Protein AF-0000000084553267 (afdb_homodimer)

Nearest PDB structures (foldseek):
  1xhd-assembly1_A  TM=9.902E-01  e=5.179E-19  Bacillus cereus ATCC 14579
  9jyw-assembly2_F  TM=9.932E-01  e=1.633E-18  Aeribacillus pallidus
  3vnp-assembly1_C  TM=9.915E-01  e=1.389E-17  Geobacillus kaustophilus HTA426
  8gpm-assembly1_A  TM=9.820E-01  e=1.784E-15  Acinetobacter baumannii
  6ive-assembly1_B  TM=9.211E-01  e=3.023E-16  Thermus thermophilus HB8

Foldseek 3Di:
DWEEDPNAGEAEDPLEFEEPQEAAYHQEYADHLEYEEALEYHYCHQHHEYHEALEYAYYNEYEEEHHVQYHAHYYLEYEAAHEYHYREHEYYLEYEAHLEYEYHLEYHEHLEYEHHNEYDDHNHYHYHQFYWYDDPIDTDGGDDPVSSVVSNVVSVVVSVVSVVVVVD/DWEEDPNAGEAEDPLEFEEPQEAAYHQEYADHLEYEEALEYHYQHQHHEYHEALEYAYHNEYEEEHHVQYHAHYYLEYHAAHEYHYREAEYYLEYEAHLEYEYHLEYHEHLEYEHHNEYDDHNHYHYHQFYWYHDPIDTDGGHDPVSSVVSNVVSVVVSVVSNVVVVD

Organism: NCBI:txid1418104

Solvent-accessible surface area (backbone atoms only — not comparable to full-atom values): 14440 Å² total; per-residue (Å²): 72,80,37,57,42,83,82,30,57,55,46,66,38,87,65,35,28,68,33,78,65,15,39,39,32,4,38,30,38,37,33,53,39,13,30,39,27,49,51,15,36,39,43,14,78,53,25,51,31,41,38,27,37,30,18,36,41,30,40,46,17,41,39,35,41,37,73,93,26,46,21,40,38,28,35,24,19,36,37,28,42,46,19,38,42,29,10,24,39,37,31,39,32,20,34,39,25,37,48,17,37,38,29,44,59,16,36,39,30,35,41,18,37,36,36,61,56,12,27,40,52,66,56,42,74,43,65,58,36,23,32,28,36,40,82,69,45,40,80,74,46,71,56,50,73,65,56,48,52,49,35,44,50,54,15,52,52,49,35,51,52,28,52,49,63,69,69,104,70,80,37,68,43,96,88,30,57,54,44,67,38,87,66,37,25,69,34,78,62,15,38,40,32,5,38,32,38,38,32,53,40,12,25,40,28,48,51,16,36,40,43,13,80,54,26,51,30,40,38,26,36,30,17,36,40,28,38,46,18,40,38,36,41,36,71,93,26,44,21,39,39,28,35,25,18,36,36,27,41,46,19,39,42,30,10,25,40,38,32,39,32,20,34,38,25,37,46,16,38,39,28,43,60,16,35,38,29,34,43,18,36,37,36,60,55,13,28,42,51,65,53,41,73,43,66,57,36,23,35,27,39,39,80,69,46,40,81,74,46,70,55,53,73,66,56,47,50,45,32,42,50,51,14,51,52,47,34,53,49,26,53,52,63,66,73,71

Secondary structure (DSSP, 8-state):
-EE-BTTBPPEE-TT-EE-TT-EEEEEEEE-TT-EE-TT-EEEEEEEEEEE-TT-EE-TT-EEE-BTTB-EEE-SS-EE-TT-EEES-EE-SS-EEPTT-EE-TT-EE-SS-EEPTT-EE-TT-EEPTTEEEEETTEEEEEEPPHHHHHHHHHHHHHHHHHHHHHHH-/-EE-BTTB--EE-TT-EE-TT-EEEEEEEE-TT-EE-TT-EEEEEEEEEEE-TT-EE-TT-EEE-BTTB-EEE-SS-EE-TT-EEES-EE-SS-EEPTT-EE-TT-EE-SS-EEPTT-EE-TT-EEPTTEEEEETTEEEEEEPPHHHHHHHHHHHHHHHHHHHHHHH-

pLDDT: mean 98.45, std 1.61, range [78.5, 99.0]

Radius of gyration: 19.46 Å; Cα contacts (8 Å, |Δi|>4): 1108; chains: 2; bounding box: 42×54×41 Å

Sequence (336 aa):
MIKSFKGINPNIHESCFIAENAAIIGNVEIAENSNIWYGTVLRGDMDCLKVGKNTNIQDNSTVHNDHNTPTKIGDNVTIGHNSIIHGCSIGDNVLIGMGSIILNNSEIGENTIIGAGSLVTQGKKIPSGVLCMGSPAKVVRELTKEEIEHIKKSAEIYVQMGMDHKQGMIKSFKGINPNIHESCFIAENAAIIGNVEIAENSNIWYGTVLRGDMDCLKVGKNTNIQDNSTVHNDHNTPTKIGDNVTIGHNSIIHGCSIGDNVLIGMGSIILNNSEIGENTIIGAGSLVTQGKKIPSGVLCMGSPAKVVRELTKEEIEHIKKSAEIYVQMGMDHKQG

InterPro domains:
  IPR001451 Hexapeptide repeat [PF00132] (9-44)
  IPR001451 Hexapeptide repeat [PF00132] (87-121)
  IPR011004 Trimeric LpxA-like superfamily [SSF51161] (4-165)
  IPR047324 Gamma carbonic anhydrase-like [cd04645] (11-162)
  IPR050484 Transferase Hexapeptide/Carbonic Anhydrase [PTHR13061] (2-167)

Structure (mmCIF, N/CA/C/O backbone):
data_AF-0000000084553267-model_v1
#
loop_
_entity.id
_entity.type
_entity.pdbx_description
1 polymer 'Bacterial transferase hexapeptide family protein'
#
loop_
_atom_site.group_PDB
_atom_site.id
_atom_site.type_symbol
_atom_site.label_atom_id
_atom_site.label_alt_id
_atom_site.label_comp_id
_atom_site.label_asym_id
_atom_site.label_entity_id
_atom_site.label_seq_id
_atom_site.pdbx_PDB_ins_code
_atom_site.Cartn_x
_atom_site.Cartn_y
_atom_site.Cartn_z
_atom_site.occupancy
_atom_site.B_iso_or_equiv
_atom_site.auth_seq_id
_atom_site.auth_comp_id
_atom_site.auth_asym_id
_atom_site.auth_atom_id
_atom_site.pdbx_PDB_model_num
ATOM 1 N N . MET A 1 1 ? -15.156 -3.35 5.562 1 94.25 1 MET A N 1
ATOM 2 C CA . MET A 1 1 ? -16.016 -2.756 4.539 1 94.25 1 MET A CA 1
ATOM 3 C C . MET A 1 1 ? -15.844 -3.473 3.205 1 94.25 1 MET A C 1
ATOM 5 O O . MET A 1 1 ? -14.727 -3.838 2.83 1 94.25 1 MET A O 1
ATOM 9 N N . ILE A 1 2 ? -16.859 -3.906 2.578 1 97.38 2 ILE A N 1
ATOM 10 C CA . ILE A 1 2 ? -16.938 -4.484 1.241 1 97.38 2 ILE A CA 1
ATOM 11 C C . ILE A 1 2 ? -17.719 -3.547 0.32 1 97.38 2 ILE A C 1
ATOM 13 O O . ILE A 1 2 ? -18.875 -3.246 0.571 1 97.38 2 ILE A O 1
ATOM 17 N N . LYS A 1 3 ? -16.969 -3.053 -0.711 1 96.81 3 LYS A N 1
ATOM 18 C CA . LYS A 1 3 ? -17.547 -1.959 -1.488 1 96.81 3 LYS A CA 1
ATOM 19 C C . LYS A 1 3 ? -17.469 -2.248 -2.984 1 96.81 3 LYS A C 1
ATOM 21 O O . LYS A 1 3 ? -16.453 -2.754 -3.473 1 96.81 3 LYS A O 1
ATOM 26 N N . SER A 1 4 ? -18.562 -1.767 -3.662 1 97.12 4 SER A N 1
ATOM 27 C CA . SER A 1 4 ? -18.562 -1.788 -5.121 1 97.12 4 SER A CA 1
ATOM 28 C C . SER A 1 4 ? -17.719 -0.654 -5.695 1 97.12 4 SER A C 1
ATOM 30 O O . SER A 1 4 ? -17.531 0.376 -5.043 1 97.12 4 SER A O 1
ATOM 32 N N . PHE A 1 5 ? -17.156 -0.898 -6.883 1 97.69 5 PHE A N 1
ATOM 33 C CA . PHE A 1 5 ? -16.484 0.138 -7.652 1 97.69 5 PHE A CA 1
ATOM 34 C C . PHE A 1 5 ? -16.906 0.101 -9.109 1 97.69 5 PHE A C 1
ATOM 36 O O . PHE A 1 5 ? -16.672 -0.884 -9.812 1 97.69 5 PHE A O 1
ATOM 43 N N . LYS A 1 6 ? -17.562 1.183 -9.555 1 96.75 6 LYS A N 1
ATOM 44 C CA . LYS A 1 6 ? -18.078 1.312 -10.914 1 96.75 6 LYS A CA 1
ATOM 45 C C . LYS A 1 6 ? -18.969 0.12 -11.281 1 96.75 6 LYS A C 1
ATOM 47 O O . LYS A 1 6 ? -18.812 -0.454 -12.367 1 96.75 6 LYS A O 1
ATOM 52 N N . GLY A 1 7 ? -19.781 -0.258 -10.344 1 96.44 7 GLY A N 1
ATOM 53 C CA . GLY A 1 7 ? -20.781 -1.283 -10.57 1 96.44 7 GLY A CA 1
ATOM 54 C C . GLY A 1 7 ? -20.25 -2.691 -10.375 1 96.44 7 GLY A C 1
ATOM 55 O O . GLY A 1 7 ? -21 -3.664 -10.508 1 96.44 7 GLY A O 1
ATOM 56 N N . ILE A 1 8 ? -19.047 -2.826 -10.078 1 97.56 8 ILE A N 1
ATOM 57 C CA . ILE A 1 8 ? -18.469 -4.152 -9.898 1 97.56 8 ILE A CA 1
ATOM 58 C C . ILE A 1 8 ? -18.328 -4.457 -8.414 1 97.56 8 ILE A C 1
ATOM 60 O O . ILE A 1 8 ? -17.703 -3.693 -7.672 1 97.56 8 ILE A O 1
ATOM 64 N N . ASN A 1 9 ? -18.875 -5.586 -7.98 1 98.12 9 ASN A N 1
ATOM 65 C CA . ASN A 1 9 ? -18.844 -5.996 -6.582 1 98.12 9 ASN A CA 1
ATOM 66 C C . ASN A 1 9 ? -17.812 -7.102 -6.352 1 98.12 9 ASN A C 1
ATOM 68 O O . ASN A 1 9 ? -17.656 -7.996 -7.184 1 98.12 9 ASN A O 1
ATOM 72 N N . PRO A 1 10 ? -17.172 -7.039 -5.184 1 98.81 10 PRO A N 1
ATOM 73 C CA . PRO A 1 10 ? -16.344 -8.188 -4.832 1 98.81 10 PRO A CA 1
ATOM 74 C C . PRO A 1 10 ? -17.125 -9.492 -4.773 1 98.81 10 PRO A C 1
ATOM 76 O O . PRO A 1 10 ? -18.281 -9.5 -4.352 1 98.81 10 PRO A O 1
ATOM 79 N N . ASN A 1 11 ? -16.516 -10.539 -5.246 1 98.88 11 ASN A N 1
ATOM 80 C CA . ASN A 1 11 ? -17.062 -11.891 -5.156 1 98.88 11 ASN A CA 1
ATOM 81 C C . ASN A 1 11 ? -16.312 -12.734 -4.129 1 98.88 11 ASN A C 1
ATOM 83 O O . ASN A 1 11 ? -15.203 -13.219 -4.402 1 98.88 11 ASN A O 1
ATOM 87 N N . ILE A 1 12 ? -16.938 -12.969 -2.984 1 98.88 12 ILE A N 1
ATOM 88 C CA . ILE A 1 12 ? -16.281 -13.602 -1.844 1 98.88 12 ILE A CA 1
ATOM 89 C C . ILE A 1 12 ? -17.016 -14.875 -1.461 1 98.88 12 ILE A C 1
ATOM 91 O O . ILE A 1 12 ? -18.219 -14.836 -1.158 1 98.88 12 ILE A O 1
ATOM 95 N N . HIS A 1 13 ? -16.266 -15.953 -1.505 1 98.88 13 HIS A N 1
ATOM 96 C CA . HIS A 1 13 ? -16.891 -17.203 -1.099 1 98.88 13 HIS A CA 1
ATOM 97 C C . HIS A 1 13 ? -17.406 -17.125 0.333 1 98.88 13 HIS A C 1
ATOM 99 O O . HIS A 1 13 ? -16.75 -16.547 1.203 1 98.88 13 HIS A O 1
ATOM 105 N N . GLU A 1 14 ? -18.484 -17.781 0.683 1 98.38 14 GLU A N 1
ATOM 106 C CA . GLU A 1 14 ? -19.188 -17.641 1.955 1 98.38 14 GLU A CA 1
ATOM 107 C C . GLU A 1 14 ? -18.344 -18.188 3.107 1 98.38 14 GLU A C 1
ATOM 109 O O . GLU A 1 14 ? -18.531 -17.781 4.258 1 98.38 14 GLU A O 1
ATOM 114 N N . SER A 1 15 ? -17.375 -19 2.844 1 98.69 15 SER A N 1
ATOM 115 C CA . SER A 1 15 ? -16.578 -19.625 3.896 1 98.69 15 SER A CA 1
ATOM 116 C C . SER A 1 15 ? -15.469 -18.688 4.367 1 98.69 15 SER A C 1
ATOM 118 O O . SER A 1 15 ? -14.789 -18.984 5.355 1 98.69 15 SER A O 1
ATOM 120 N N . CYS A 1 16 ? -15.227 -17.641 3.707 1 98.81 16 CYS A N 1
ATOM 121 C CA . CYS A 1 16 ? -14.094 -16.781 3.99 1 98.81 16 CYS A CA 1
ATOM 122 C C . CYS A 1 16 ? -14.297 -16.016 5.289 1 98.81 16 CYS A C 1
ATOM 124 O O . CYS A 1 16 ? -15.414 -15.594 5.598 1 98.81 16 CYS A O 1
ATOM 126 N N . PHE A 1 17 ? -13.18 -15.875 6.023 1 98.88 17 PHE A N 1
ATOM 127 C CA . PHE A 1 17 ? -13.156 -14.883 7.094 1 98.88 17 PHE A CA 1
ATOM 128 C C . PHE A 1 17 ? -12.688 -13.539 6.57 1 98.88 17 PHE A C 1
ATOM 130 O O . PHE A 1 17 ? -11.633 -13.445 5.934 1 98.88 17 PHE A O 1
ATOM 137 N N . ILE A 1 18 ? -13.492 -12.531 6.832 1 98.81 18 ILE A N 1
ATOM 138 C CA . ILE A 1 18 ? -13.125 -11.156 6.523 1 98.81 18 ILE A CA 1
ATOM 139 C C . ILE A 1 18 ? -13.172 -10.312 7.797 1 98.81 18 IL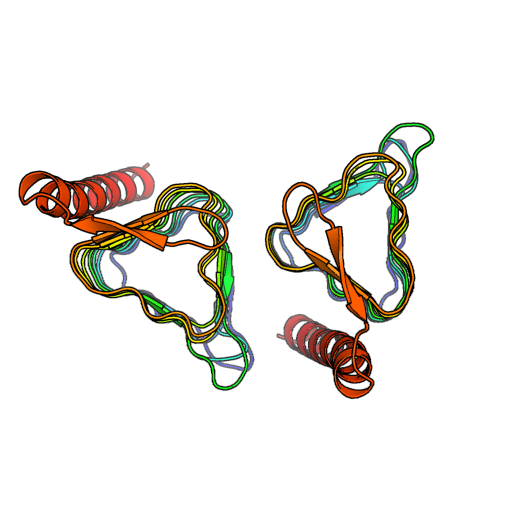E A C 1
ATOM 141 O O . ILE A 1 18 ? -14.242 -10.117 8.383 1 98.81 18 ILE A O 1
ATOM 145 N N . ALA A 1 19 ? -11.992 -9.836 8.219 1 98.56 19 ALA A N 1
ATOM 146 C CA . ALA A 1 19 ? -11.953 -8.992 9.406 1 98.56 19 ALA A CA 1
ATOM 147 C C . ALA A 1 19 ? -12.82 -7.75 9.234 1 98.56 19 ALA A C 1
ATOM 149 O O . ALA A 1 19 ? -12.906 -7.191 8.141 1 98.56 19 ALA A O 1
ATOM 150 N N . GLU A 1 20 ? -13.352 -7.234 10.32 1 97.31 20 GLU A N 1
ATOM 151 C CA . GLU A 1 20 ? -14.367 -6.191 10.297 1 97.31 20 GLU A CA 1
ATOM 152 C C . GLU A 1 20 ? -13.82 -4.895 9.711 1 97.31 20 GLU A C 1
ATOM 154 O O . GLU A 1 20 ? -14.562 -4.129 9.086 1 97.31 20 GLU A O 1
ATOM 159 N N . ASN A 1 21 ? -12.555 -4.641 9.883 1 97.88 21 ASN A N 1
ATOM 160 C CA . ASN A 1 21 ? -12.016 -3.367 9.414 1 97.88 21 ASN A CA 1
ATOM 161 C C . ASN A 1 21 ? -11.141 -3.547 8.18 1 97.88 21 ASN A C 1
ATOM 163 O O . ASN A 1 21 ? -10.312 -2.686 7.863 1 97.88 21 ASN A O 1
ATOM 167 N N . ALA A 1 22 ? -11.219 -4.734 7.547 1 98.69 22 ALA A N 1
ATOM 168 C CA . ALA A 1 22 ? -10.602 -4.898 6.234 1 98.69 22 ALA A CA 1
ATOM 169 C C . ALA A 1 22 ? -11.391 -4.168 5.156 1 98.69 22 ALA A C 1
ATOM 171 O O . ALA A 1 22 ? -12.594 -3.924 5.316 1 98.69 22 ALA A O 1
ATOM 172 N N . ALA A 1 23 ? -10.695 -3.707 4.133 1 98.81 23 ALA A N 1
ATOM 173 C CA . ALA A 1 23 ? -11.344 -3.062 2.99 1 98.81 23 ALA A CA 1
ATOM 174 C C . ALA A 1 23 ? -11.156 -3.881 1.718 1 98.81 23 ALA A C 1
ATOM 176 O O . ALA A 1 23 ? -10.023 -4.133 1.297 1 98.81 23 ALA A O 1
ATOM 177 N N . ILE A 1 24 ? -12.234 -4.359 1.132 1 98.88 24 ILE A N 1
ATOM 178 C CA . ILE A 1 24 ? -12.242 -5.109 -0.118 1 98.88 24 ILE A CA 1
ATOM 179 C C . ILE A 1 24 ? -13.094 -4.379 -1.154 1 98.88 24 ILE A C 1
ATOM 181 O O . ILE A 1 24 ? -14.305 -4.238 -0.982 1 98.88 24 ILE A O 1
ATOM 185 N N . ILE A 1 25 ? -12.422 -3.93 -2.225 1 98.62 25 ILE A N 1
ATOM 186 C CA . ILE A 1 25 ? -13.086 -2.959 -3.086 1 98.62 25 ILE A CA 1
ATOM 187 C C . ILE A 1 25 ? -13.008 -3.418 -4.539 1 98.62 25 ILE A C 1
ATOM 189 O O . ILE A 1 25 ? -11.914 -3.658 -5.062 1 98.62 25 ILE A O 1
ATOM 193 N N . GLY A 1 26 ? -14.164 -3.484 -5.219 1 98.25 26 GLY A N 1
ATOM 194 C CA . GLY A 1 26 ? -14.211 -3.617 -6.668 1 98.25 26 GLY A CA 1
ATOM 195 C C . GLY A 1 26 ? -14.008 -5.043 -7.141 1 98.25 26 GLY A C 1
ATOM 196 O O . GLY A 1 26 ? -14.625 -5.973 -6.609 1 98.25 26 GLY A O 1
ATOM 197 N N . ASN A 1 27 ? -13.211 -5.219 -8.234 1 98.75 27 ASN A N 1
ATOM 198 C CA . ASN A 1 27 ? -13.047 -6.488 -8.938 1 98.75 27 ASN A CA 1
ATOM 199 C C . ASN A 1 27 ? -12.102 -7.422 -8.195 1 98.75 27 ASN A C 1
ATOM 201 O O . ASN A 1 27 ? -10.969 -7.648 -8.633 1 98.75 27 ASN A O 1
ATOM 205 N N . VAL A 1 28 ? -12.633 -7.938 -7.109 1 98.94 28 VAL A N 1
ATOM 206 C CA . VAL A 1 28 ? -11.891 -8.844 -6.242 1 98.94 28 VAL A CA 1
ATOM 207 C C . VAL A 1 28 ? -12.625 -10.172 -6.129 1 98.94 28 VAL A C 1
ATOM 209 O O . VAL A 1 28 ? -13.836 -10.203 -5.871 1 98.94 28 VAL A O 1
ATOM 212 N N . GLU A 1 29 ? -11.945 -11.227 -6.395 1 98.94 29 GLU A N 1
ATOM 213 C CA . GLU A 1 29 ? -12.461 -12.578 -6.195 1 98.94 29 GLU A CA 1
ATOM 214 C C . GLU A 1 29 ? -11.672 -13.32 -5.121 1 98.94 29 GLU A C 1
ATOM 216 O O . GLU A 1 29 ? -10.445 -13.398 -5.191 1 98.94 29 GLU A O 1
ATOM 221 N N . ILE A 1 30 ? -12.359 -13.859 -4.102 1 98.94 30 ILE A N 1
ATOM 222 C CA . ILE A 1 30 ? -11.727 -14.609 -3.023 1 98.94 30 ILE A CA 1
ATOM 223 C C . ILE A 1 30 ? -12.359 -16 -2.92 1 98.94 30 ILE A C 1
ATOM 225 O O . ILE A 1 30 ? -13.562 -16.125 -2.695 1 98.94 30 ILE A O 1
ATOM 229 N N . ALA A 1 31 ? -11.516 -17.031 -3.021 1 98.94 31 ALA A N 1
ATOM 230 C CA . ALA A 1 31 ? -11.992 -18.406 -3.102 1 98.94 31 ALA A CA 1
ATOM 231 C C . ALA A 1 31 ? -12.164 -19 -1.711 1 98.94 31 ALA A C 1
ATOM 233 O O . ALA A 1 31 ? -11.891 -18.344 -0.705 1 98.94 31 ALA A O 1
ATOM 234 N N . GLU A 1 32 ? -12.57 -20.234 -1.673 1 98.88 32 GLU A N 1
ATOM 235 C CA . GLU A 1 32 ? -13.031 -20.969 -0.503 1 98.88 32 GLU A CA 1
ATOM 236 C C . GLU A 1 32 ? -11.977 -20.969 0.601 1 98.88 32 GLU A C 1
ATOM 238 O O . GLU A 1 32 ? -10.789 -21.156 0.331 1 98.88 32 GLU A O 1
ATOM 243 N N . ASN A 1 33 ? -12.359 -20.656 1.802 1 98.88 33 ASN A N 1
ATOM 244 C CA . ASN A 1 33 ? -11.633 -20.812 3.059 1 98.88 33 ASN A CA 1
ATOM 245 C C . ASN A 1 33 ? -10.531 -19.75 3.201 1 98.88 33 ASN A C 1
ATOM 247 O O . ASN A 1 33 ? -9.797 -19.75 4.188 1 98.88 33 ASN A O 1
ATOM 251 N N . SER A 1 34 ? -10.406 -18.953 2.287 1 98.94 34 SER A N 1
ATOM 252 C CA . SER A 1 34 ? -9.406 -17.891 2.426 1 98.94 34 SER A CA 1
ATOM 253 C C . SER A 1 34 ? -9.828 -16.875 3.488 1 98.94 34 SER A C 1
ATOM 255 O O . SER A 1 34 ? -10.992 -16.828 3.891 1 98.94 34 SER A O 1
ATOM 257 N N . ASN A 1 35 ? -8.844 -16.156 3.99 1 98.94 35 ASN A N 1
ATOM 258 C CA . ASN A 1 35 ? -9.117 -15.266 5.113 1 98.94 35 ASN A CA 1
ATOM 259 C C . ASN A 1 35 ? -8.312 -13.977 5.02 1 98.94 35 ASN A C 1
ATOM 261 O O . ASN A 1 35 ? -7.121 -14.008 4.695 1 98.94 35 ASN A O 1
ATOM 265 N N . ILE A 1 36 ? -9 -12.883 5.191 1 98.94 36 ILE A N 1
ATOM 266 C CA . ILE A 1 36 ? -8.469 -11.523 5.082 1 98.94 36 ILE A CA 1
ATOM 267 C C . ILE A 1 36 ? -8.508 -10.844 6.449 1 98.94 36 ILE A C 1
ATOM 269 O O . ILE A 1 36 ? -9.578 -10.664 7.035 1 98.94 36 ILE A O 1
ATOM 273 N N . TRP A 1 37 ? -7.391 -10.367 6.945 1 98.88 37 TRP A N 1
ATOM 274 C CA . TRP A 1 37 ? -7.258 -10.023 8.359 1 98.88 37 TRP A CA 1
ATOM 275 C C . TRP A 1 37 ? -7.344 -8.516 8.562 1 98.88 37 TRP A C 1
ATOM 277 O O . TRP A 1 37 ? -7.625 -7.773 7.621 1 98.88 37 TRP A O 1
ATOM 287 N N . TYR A 1 38 ? -7.07 -8.078 9.789 1 98.75 38 TYR A N 1
ATOM 288 C CA . TYR A 1 38 ? -7.449 -6.746 10.25 1 98.75 38 TYR A CA 1
ATOM 289 C C . TYR A 1 38 ? -6.605 -5.672 9.578 1 98.75 38 TYR A C 1
ATOM 291 O O . TYR A 1 38 ? -5.379 -5.801 9.492 1 98.75 38 TYR A O 1
ATOM 299 N N . GLY A 1 39 ? -7.262 -4.609 9.086 1 98.69 39 GLY A N 1
ATOM 300 C CA . GLY A 1 39 ? -6.594 -3.463 8.492 1 98.69 39 GLY A CA 1
ATOM 301 C C . GLY A 1 39 ? -6.117 -3.721 7.074 1 98.69 39 GLY A C 1
ATOM 302 O O . GLY A 1 39 ? -5.566 -2.828 6.426 1 98.69 39 GLY A O 1
ATOM 303 N N . THR A 1 40 ? -6.375 -4.949 6.562 1 98.88 40 THR A N 1
ATOM 304 C CA . THR A 1 40 ? -5.938 -5.316 5.219 1 98.88 40 THR A CA 1
ATOM 305 C C . THR A 1 40 ? -6.773 -4.598 4.164 1 98.88 40 THR A C 1
ATOM 307 O O . THR A 1 40 ? -7.98 -4.418 4.336 1 98.88 40 THR A O 1
ATOM 310 N N . VAL A 1 41 ? -6.086 -4.168 3.068 1 98.94 41 VAL A N 1
ATOM 311 C CA . VAL A 1 41 ? -6.77 -3.502 1.965 1 98.94 41 VAL A CA 1
ATOM 312 C C . VAL A 1 41 ? -6.551 -4.285 0.673 1 98.94 41 VAL A C 1
ATOM 314 O O . VAL A 1 41 ? -5.41 -4.492 0.251 1 98.94 41 VAL A O 1
ATOM 317 N N . LEU A 1 42 ? -7.602 -4.777 0.064 1 98.94 42 LEU A N 1
ATOM 318 C CA . LEU A 1 42 ? -7.621 -5.359 -1.274 1 98.94 42 LEU A CA 1
ATOM 319 C C . LEU A 1 42 ? -8.375 -4.457 -2.246 1 98.94 42 LEU A C 1
ATOM 321 O O . LEU A 1 42 ? -9.586 -4.266 -2.107 1 98.94 42 LEU A O 1
ATOM 325 N N . ARG A 1 43 ? -7.684 -3.91 -3.191 1 98.69 43 ARG A N 1
ATOM 326 C CA . ARG A 1 43 ? -8.328 -3.002 -4.137 1 98.69 43 ARG A CA 1
ATOM 327 C C . ARG A 1 43 ? -8.203 -3.521 -5.566 1 98.69 43 ARG A C 1
ATOM 329 O O . ARG A 1 43 ? -7.094 -3.619 -6.102 1 98.69 43 ARG A O 1
ATOM 336 N N . GLY A 1 44 ? -9.273 -3.936 -6.168 1 98.31 44 GLY A N 1
ATOM 337 C CA . GLY A 1 44 ? -9.375 -4.32 -7.566 1 98.31 44 GLY A CA 1
ATOM 338 C C . GLY A 1 44 ? -10.008 -3.254 -8.438 1 98.31 44 GLY A C 1
ATOM 339 O O . GLY A 1 44 ? -10.938 -3.539 -9.203 1 98.31 44 GLY A O 1
ATOM 340 N N . ASP A 1 45 ? -9.531 -2.027 -8.328 1 97.81 45 ASP A N 1
ATOM 341 C CA . ASP A 1 45 ? -10.156 -0.89 -9 1 97.81 45 ASP A CA 1
ATOM 342 C C . ASP A 1 45 ? -9.438 -0.561 -10.305 1 97.81 45 ASP A C 1
ATOM 344 O O . ASP A 1 45 ? -10 0.108 -11.18 1 97.81 45 ASP A O 1
ATOM 348 N N . MET A 1 46 ? -8.211 -1.011 -10.461 1 97.81 46 MET A N 1
ATOM 349 C CA . MET A 1 46 ? -7.484 -0.712 -11.688 1 97.81 46 MET A CA 1
ATOM 350 C C . MET A 1 46 ? -7.422 -1.938 -12.594 1 97.81 46 MET A C 1
ATOM 352 O O . MET A 1 46 ? -7.242 -1.812 -13.812 1 97.81 46 MET A O 1
ATOM 356 N N . ASP A 1 47 ? -7.461 -3.064 -12.078 1 98.31 47 ASP A N 1
ATOM 357 C CA . ASP A 1 47 ? -7.512 -4.367 -12.734 1 98.31 47 ASP A CA 1
ATOM 358 C C . ASP A 1 47 ? -8.055 -5.438 -11.789 1 98.31 47 ASP A C 1
ATOM 360 O O . ASP A 1 47 ? -8.414 -5.145 -10.648 1 98.31 47 ASP A O 1
ATOM 364 N N . CYS A 1 48 ? -8.18 -6.684 -12.242 1 98.5 48 CYS A N 1
ATOM 365 C CA . CYS A 1 48 ? -8.75 -7.754 -11.43 1 98.5 48 CYS A CA 1
ATOM 366 C C . CYS A 1 48 ? -7.75 -8.258 -10.398 1 98.5 48 CYS A C 1
ATOM 368 O O . CYS A 1 48 ? -6.543 -8.258 -10.648 1 98.5 48 CYS A O 1
ATOM 370 N N . LEU A 1 49 ? -8.227 -8.648 -9.234 1 98.88 49 LEU A N 1
ATOM 371 C CA . LEU A 1 49 ? -7.488 -9.242 -8.125 1 98.88 49 LEU A CA 1
ATOM 372 C C . LEU A 1 49 ? -8.102 -10.578 -7.715 1 98.88 49 LEU A C 1
ATOM 374 O O . LEU A 1 49 ? -9.258 -10.633 -7.297 1 98.88 49 LEU A O 1
ATOM 378 N N . LYS A 1 50 ? -7.312 -11.656 -7.809 1 98.94 50 LYS A N 1
ATOM 379 C CA . LYS A 1 50 ? -7.816 -12.992 -7.496 1 98.94 50 LYS A CA 1
ATOM 380 C C . LYS A 1 50 ? -7.016 -13.633 -6.363 1 98.94 50 LYS A C 1
ATOM 382 O O . LYS A 1 50 ? -5.785 -13.656 -6.402 1 98.94 50 LYS A O 1
ATOM 387 N N . VAL A 1 51 ? -7.73 -14.18 -5.379 1 98.94 51 VAL A N 1
ATOM 388 C CA . VAL A 1 51 ? -7.152 -14.906 -4.25 1 98.94 51 VAL A CA 1
ATOM 389 C C . VAL A 1 51 ? -7.641 -16.344 -4.258 1 98.94 51 VAL A C 1
ATOM 391 O O . VAL A 1 51 ? -8.844 -16.609 -4.219 1 98.94 51 VAL A O 1
ATOM 394 N N . GLY A 1 52 ? -6.727 -17.281 -4.227 1 98.94 52 GLY A N 1
ATOM 395 C CA . GLY A 1 52 ? -7.051 -18.688 -4.297 1 98.94 52 GLY A CA 1
ATOM 396 C C . GLY A 1 52 ? -7.578 -19.25 -2.984 1 98.94 52 GLY A C 1
ATOM 397 O O . GLY A 1 52 ? -7.867 -18.484 -2.057 1 98.94 52 GLY A O 1
ATOM 398 N N . LYS A 1 53 ? -7.668 -20.625 -2.934 1 98.94 53 LYS A N 1
ATOM 399 C CA . LYS A 1 53 ? -8.242 -21.328 -1.788 1 98.94 53 LYS A CA 1
ATOM 400 C C . LYS A 1 53 ? -7.25 -21.391 -0.628 1 98.94 53 LYS A C 1
ATOM 402 O O . LYS A 1 53 ? -6.043 -21.5 -0.841 1 98.94 53 LYS A O 1
ATOM 407 N N . ASN A 1 54 ? -7.746 -21.266 0.569 1 98.94 54 ASN A N 1
ATOM 408 C CA . ASN A 1 54 ? -6.996 -21.484 1.8 1 98.94 54 ASN A CA 1
ATOM 409 C C . ASN A 1 54 ? -5.871 -20.469 1.955 1 98.94 54 ASN A C 1
ATOM 411 O O . ASN A 1 54 ? -4.906 -20.703 2.684 1 98.94 54 ASN A O 1
ATOM 415 N N . THR A 1 55 ? -5.938 -19.453 1.262 1 98.94 55 THR A N 1
ATOM 416 C CA . THR A 1 55 ? -4.926 -18.391 1.287 1 98.94 55 THR A CA 1
ATOM 417 C C . THR A 1 55 ? -5.242 -17.359 2.373 1 98.94 55 THR A C 1
ATOM 419 O O . THR A 1 55 ? -6.41 -17.047 2.617 1 98.94 55 THR A O 1
ATOM 422 N N . ASN A 1 56 ? -4.211 -16.922 3.094 1 98.94 56 ASN A N 1
ATOM 423 C CA . ASN A 1 56 ? -4.402 -15.867 4.094 1 98.94 56 ASN A CA 1
ATOM 424 C C . ASN A 1 56 ? -3.58 -14.625 3.771 1 98.94 56 ASN A C 1
ATOM 426 O O . ASN A 1 56 ? -2.438 -14.734 3.322 1 98.94 56 ASN A O 1
ATOM 430 N N . ILE A 1 57 ? -4.199 -13.492 3.896 1 98.94 57 ILE A N 1
ATOM 431 C CA . ILE A 1 57 ? -3.555 -12.188 3.807 1 98.94 57 ILE A CA 1
ATOM 432 C C . ILE A 1 57 ? -3.65 -11.469 5.148 1 98.94 57 ILE A C 1
ATOM 434 O O . ILE A 1 57 ? -4.734 -11.055 5.562 1 98.94 57 ILE A O 1
ATOM 438 N N . GLN A 1 58 ? -2.531 -11.312 5.785 1 98.94 58 GLN A N 1
ATOM 439 C CA . GLN A 1 58 ? -2.494 -10.992 7.211 1 98.94 58 GLN A CA 1
ATOM 440 C C . GLN A 1 58 ? -2.52 -9.477 7.43 1 98.94 58 GLN A C 1
ATOM 442 O O . GLN A 1 58 ? -2.553 -8.711 6.469 1 98.94 58 GLN A O 1
ATOM 447 N N . ASP A 1 59 ? -2.469 -9.047 8.656 1 98.94 59 ASP A N 1
ATOM 448 C CA . ASP A 1 59 ? -2.863 -7.73 9.156 1 98.94 59 ASP A CA 1
ATOM 449 C C . ASP A 1 59 ? -2.105 -6.617 8.438 1 98.94 59 ASP A C 1
ATOM 451 O O . ASP A 1 59 ? -0.888 -6.703 8.258 1 98.94 59 ASP A O 1
ATOM 455 N N . ASN A 1 60 ? -2.824 -5.547 8.008 1 98.88 60 ASN A N 1
ATOM 456 C CA . ASN A 1 60 ? -2.318 -4.27 7.508 1 98.88 60 ASN A CA 1
ATOM 457 C C . ASN A 1 60 ? -1.581 -4.441 6.184 1 98.88 60 ASN A C 1
ATOM 459 O O . ASN A 1 60 ? -0.824 -3.559 5.77 1 98.88 60 ASN A O 1
ATOM 463 N N . SER A 1 61 ? -1.728 -5.598 5.543 1 98.94 61 SER A N 1
ATOM 464 C CA . SER A 1 61 ? -1.179 -5.77 4.203 1 98.94 61 SER A CA 1
ATOM 465 C C . SER A 1 61 ? -2.023 -5.043 3.162 1 98.94 61 SER A C 1
ATOM 467 O O . SER A 1 61 ? -3.213 -4.805 3.377 1 98.94 61 SER A O 1
ATOM 469 N N . THR A 1 62 ? -1.355 -4.59 2.105 1 98.94 62 THR A N 1
ATOM 470 C CA . THR A 1 62 ? -2.025 -3.967 0.968 1 98.94 62 THR A CA 1
ATOM 471 C C . THR A 1 62 ? -1.824 -4.797 -0.298 1 98.94 62 THR A C 1
ATOM 473 O O . THR A 1 62 ? -0.694 -5.145 -0.646 1 98.94 62 THR A O 1
ATOM 476 N N . VAL A 1 63 ? -2.916 -5.191 -0.969 1 98.94 63 VAL A N 1
ATOM 477 C CA . VAL A 1 63 ? -2.895 -5.883 -2.254 1 98.94 63 VAL A CA 1
ATOM 478 C C . VAL A 1 63 ? -3.576 -5.023 -3.314 1 98.94 63 VAL A C 1
ATOM 480 O O . VAL A 1 63 ? -4.742 -4.645 -3.162 1 98.94 63 VAL A O 1
ATOM 483 N N . HIS A 1 64 ? -2.896 -4.688 -4.297 1 98.88 64 HIS A N 1
ATOM 484 C CA . HIS A 1 64 ? -3.377 -3.789 -5.34 1 98.88 64 HIS A CA 1
ATOM 485 C C . HIS A 1 64 ? -2.793 -4.16 -6.699 1 98.88 64 HIS A C 1
ATOM 487 O O . HIS A 1 64 ? -2.117 -5.184 -6.832 1 98.88 64 HIS A O 1
ATOM 493 N N . ASN A 1 65 ? -3.242 -3.553 -7.754 1 98.31 65 ASN A N 1
ATOM 494 C CA . ASN A 1 65 ? -2.779 -3.793 -9.117 1 98.31 65 ASN A CA 1
ATOM 495 C C . ASN A 1 65 ? -2.674 -2.494 -9.914 1 98.31 65 ASN A C 1
ATOM 497 O O . ASN A 1 65 ? -2.799 -1.406 -9.352 1 98.31 65 ASN A O 1
ATOM 501 N N . ASP A 1 66 ? -2.234 -2.543 -11.078 1 97.25 66 ASP A N 1
ATOM 502 C CA . ASP A 1 66 ? -2.182 -1.446 -12.039 1 97.25 66 ASP A CA 1
ATOM 503 C C . ASP A 1 66 ? -3.004 -1.769 -13.281 1 97.25 66 ASP A C 1
ATOM 505 O O . ASP A 1 66 ? -3.445 -2.904 -13.469 1 97.25 66 ASP A O 1
ATOM 509 N N . HIS A 1 67 ? -3.217 -0.754 -14.078 1 96.5 67 HIS A N 1
ATOM 510 C CA . HIS A 1 67 ? -3.914 -0.999 -15.336 1 96.5 67 HIS A CA 1
ATOM 511 C C . HIS A 1 67 ? -3.221 -2.088 -16.141 1 96.5 67 HIS 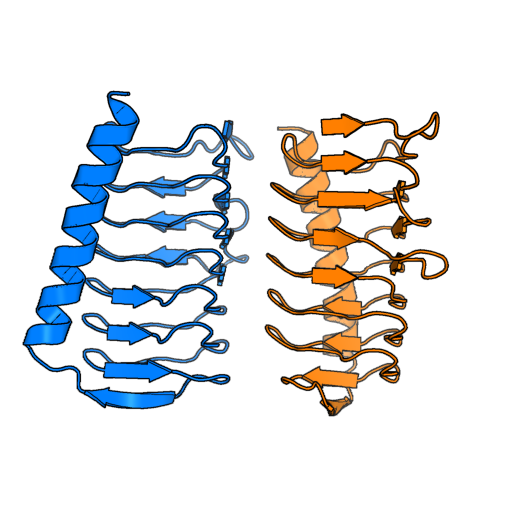A C 1
ATOM 513 O O . HIS A 1 67 ? -2.002 -2.049 -16.328 1 96.5 67 HIS A O 1
ATOM 519 N N . ASN A 1 68 ? -3.932 -3.01 -16.609 1 97.25 68 ASN A N 1
ATOM 520 C CA . ASN A 1 68 ? -3.459 -4.129 -17.406 1 97.25 68 ASN A CA 1
ATOM 521 C C . ASN A 1 68 ? -2.422 -4.961 -16.672 1 97.25 68 ASN A C 1
ATOM 523 O O . ASN A 1 68 ? -1.539 -5.559 -17.281 1 97.25 68 ASN A O 1
ATOM 527 N N . THR A 1 69 ? -2.391 -4.891 -15.453 1 98.5 69 THR A N 1
ATOM 528 C CA . THR A 1 69 ? -1.479 -5.641 -14.602 1 98.5 69 THR A CA 1
ATOM 529 C C . THR A 1 69 ? -2.229 -6.266 -13.43 1 98.5 69 THR A C 1
ATOM 531 O O . THR A 1 69 ? -2.188 -5.742 -12.312 1 98.5 69 THR A O 1
ATOM 534 N N . PRO A 1 70 ? -2.914 -7.418 -13.688 1 98.81 70 PRO A N 1
ATOM 535 C CA . PRO A 1 70 ? -3.713 -8.047 -12.633 1 98.81 70 PRO A CA 1
ATOM 536 C C . PRO A 1 70 ? -2.855 -8.602 -11.492 1 98.81 70 PRO A C 1
ATOM 538 O O . PRO A 1 70 ? -1.646 -8.773 -11.656 1 98.81 70 PRO A O 1
ATOM 541 N N . THR A 1 71 ? -3.393 -8.789 -10.352 1 98.94 71 THR A N 1
ATOM 542 C CA . THR A 1 71 ? -2.779 -9.508 -9.242 1 98.94 71 THR A CA 1
ATOM 543 C C . THR A 1 71 ? -3.439 -10.867 -9.047 1 98.94 71 THR A C 1
ATOM 545 O O . THR A 1 71 ? -4.656 -10.953 -8.867 1 98.94 71 THR A O 1
ATOM 548 N N . LYS A 1 72 ? -2.65 -11.938 -9.125 1 98.94 72 LYS A N 1
ATOM 549 C CA . LYS A 1 72 ? -3.131 -13.305 -8.977 1 98.94 72 LYS A CA 1
ATOM 550 C C . LYS A 1 72 ? -2.359 -14.039 -7.883 1 98.94 72 LYS A C 1
ATOM 552 O O . LYS A 1 72 ? -1.148 -14.242 -8 1 98.94 72 LYS A O 1
ATOM 557 N N . ILE A 1 73 ? -3.074 -14.422 -6.852 1 99 73 ILE A N 1
ATOM 558 C CA . ILE A 1 73 ? -2.496 -15.156 -5.73 1 99 73 ILE A CA 1
ATOM 559 C C . ILE A 1 73 ? -3.062 -16.578 -5.691 1 99 73 ILE A C 1
ATOM 561 O O . ILE A 1 73 ? -4.281 -16.766 -5.68 1 99 73 ILE A O 1
ATOM 565 N N . GLY A 1 74 ? -2.27 -17.547 -5.605 1 98.94 74 GLY A N 1
ATOM 566 C CA . GLY A 1 74 ? -2.666 -18.953 -5.715 1 98.94 74 GLY A CA 1
ATOM 567 C C . GLY A 1 74 ? -3.275 -19.5 -4.438 1 98.94 74 GLY A C 1
ATOM 568 O O . GLY A 1 74 ? -3.705 -18.734 -3.57 1 98.94 74 GLY A O 1
ATOM 569 N N . ASP A 1 75 ? -3.359 -20.891 -4.367 1 98.94 75 ASP A N 1
ATOM 570 C CA . ASP A 1 75 ? -3.912 -21.625 -3.229 1 98.94 75 ASP A CA 1
ATOM 571 C C . ASP A 1 75 ? -2.855 -21.828 -2.143 1 98.94 75 ASP A C 1
ATOM 573 O O . ASP A 1 75 ? -1.673 -21.984 -2.443 1 98.94 75 ASP A O 1
ATOM 577 N N . ASN A 1 76 ? -3.311 -21.781 -0.887 1 98.94 76 ASN A N 1
ATOM 578 C CA . ASN A 1 76 ? -2.451 -22.094 0.247 1 98.94 76 ASN A CA 1
ATOM 579 C C . ASN A 1 76 ? -1.279 -21.125 0.354 1 98.94 76 ASN A C 1
ATOM 581 O O . ASN A 1 76 ? -0.152 -21.531 0.639 1 98.94 76 ASN A O 1
ATOM 585 N N . VAL A 1 77 ? -1.543 -19.953 0.067 1 98.94 77 VAL A N 1
ATOM 586 C CA . VAL A 1 77 ? -0.529 -18.906 0.174 1 98.94 77 VAL A CA 1
ATOM 587 C C . VAL A 1 77 ? -0.668 -18.188 1.514 1 98.94 77 VAL A C 1
ATOM 589 O O . VAL A 1 77 ? -1.782 -17.969 1.991 1 98.94 77 VAL A O 1
ATOM 592 N N . THR A 1 78 ? 0.42 -17.844 2.127 1 98.94 78 THR A N 1
ATOM 593 C CA . THR A 1 78 ? 0.483 -17 3.314 1 98.94 78 THR A CA 1
ATOM 594 C C . THR A 1 78 ? 1.194 -15.688 3.004 1 98.94 78 THR A C 1
ATOM 596 O O . THR A 1 78 ? 2.373 -15.688 2.641 1 98.94 78 THR A O 1
ATOM 599 N N . ILE A 1 79 ? 0.458 -14.648 3.064 1 98.94 79 ILE A N 1
ATOM 600 C CA . ILE A 1 79 ? 1.041 -13.32 2.963 1 98.94 79 ILE A CA 1
ATOM 601 C C . ILE A 1 79 ? 1.203 -12.719 4.359 1 98.94 79 ILE A C 1
ATOM 603 O O . ILE A 1 79 ? 0.217 -12.359 5.004 1 98.94 79 ILE A O 1
ATOM 607 N N . GLY A 1 80 ? 2.416 -12.516 4.773 1 98.88 80 GLY A N 1
ATOM 608 C CA . GLY A 1 80 ? 2.711 -12.07 6.125 1 98.88 80 GLY A CA 1
ATOM 609 C C . GLY A 1 80 ? 2.283 -10.641 6.387 1 98.88 80 GLY A C 1
ATOM 610 O O . GLY A 1 80 ? 1.996 -9.891 5.453 1 98.88 80 GLY A O 1
ATOM 611 N N . HIS A 1 81 ? 2.26 -10.195 7.668 1 98.94 81 HIS A N 1
ATOM 612 C CA . HIS A 1 81 ? 1.787 -8.898 8.141 1 98.94 81 HIS A CA 1
ATOM 613 C C . HIS A 1 81 ? 2.492 -7.762 7.41 1 98.94 81 HIS A C 1
ATOM 615 O O . HIS A 1 81 ? 3.691 -7.844 7.133 1 98.94 81 HIS A O 1
ATOM 621 N N . ASN A 1 82 ? 1.723 -6.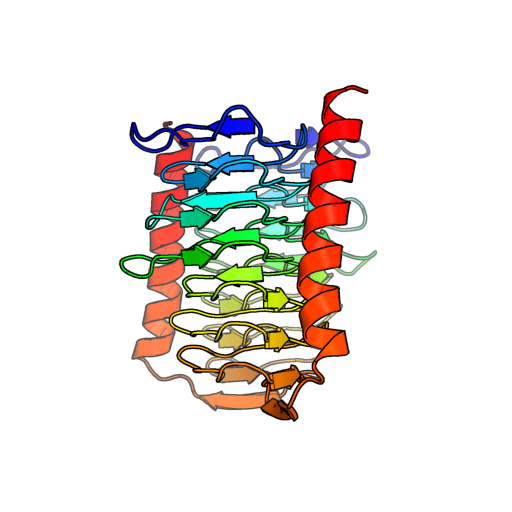691 7.082 1 98.94 82 ASN A N 1
ATOM 622 C CA . ASN A 1 82 ? 2.273 -5.438 6.582 1 98.94 82 ASN A CA 1
ATOM 623 C C . ASN A 1 82 ? 3.002 -5.633 5.254 1 98.94 82 ASN A C 1
ATOM 625 O O . ASN A 1 82 ? 3.947 -4.906 4.949 1 98.94 82 ASN A O 1
ATOM 629 N N . SER A 1 83 ? 2.666 -6.641 4.477 1 98.94 83 SER A N 1
ATOM 630 C CA . SER A 1 83 ? 3.248 -6.859 3.156 1 98.94 83 SER A CA 1
ATOM 631 C C . SER A 1 83 ? 2.535 -6.031 2.092 1 98.94 83 SER A C 1
ATOM 633 O O . SER A 1 83 ? 1.429 -5.539 2.318 1 98.94 83 SER A O 1
ATOM 635 N N . ILE A 1 84 ? 3.229 -5.785 1.018 1 98.94 84 ILE A N 1
ATOM 636 C CA . ILE A 1 84 ? 2.668 -5.105 -0.145 1 98.94 84 ILE A CA 1
ATOM 637 C C . ILE A 1 84 ? 2.748 -6.02 -1.365 1 98.94 84 ILE A C 1
ATOM 639 O O . ILE A 1 84 ? 3.838 -6.434 -1.771 1 98.94 84 ILE A O 1
ATOM 643 N N . ILE A 1 85 ? 1.594 -6.348 -1.937 1 99 85 ILE A N 1
ATOM 644 C CA . ILE A 1 85 ? 1.485 -7.184 -3.125 1 99 85 ILE A CA 1
ATOM 645 C C . ILE A 1 85 ? 0.889 -6.375 -4.273 1 99 85 ILE A C 1
ATOM 647 O O . ILE A 1 85 ? -0.269 -5.957 -4.211 1 99 85 ILE A O 1
ATOM 651 N N . HIS A 1 86 ? 1.693 -6.152 -5.32 1 98.88 86 HIS A N 1
ATOM 652 C CA . HIS A 1 86 ? 1.254 -5.188 -6.324 1 98.88 86 HIS A CA 1
ATOM 653 C C . HIS A 1 86 ? 1.409 -5.746 -7.734 1 98.88 86 HIS A C 1
ATOM 655 O O . HIS A 1 86 ? 2.525 -5.84 -8.25 1 98.88 86 HIS A O 1
ATOM 661 N N . GLY A 1 87 ? 0.366 -6.043 -8.477 1 98.81 87 GLY A N 1
ATOM 662 C CA . GLY A 1 87 ? 0.332 -6.402 -9.883 1 98.81 87 GLY A CA 1
ATOM 663 C C . GLY A 1 87 ? 1.235 -7.574 -10.219 1 98.81 87 GLY A C 1
ATOM 664 O O . GLY A 1 87 ? 2.035 -7.496 -11.156 1 98.81 87 GLY A O 1
ATOM 665 N N . CYS A 1 88 ? 1.073 -8.695 -9.516 1 98.88 88 CYS A N 1
ATOM 666 C CA . CYS A 1 88 ? 1.995 -9.812 -9.68 1 98.88 88 CYS A CA 1
ATOM 667 C C . CYS A 1 88 ? 1.249 -11.141 -9.664 1 98.88 88 CYS A C 1
ATOM 669 O O . CYS A 1 88 ? 0.039 -11.172 -9.438 1 98.88 88 CYS A O 1
ATOM 671 N N . SER A 1 89 ? 1.993 -12.227 -10.008 1 98.94 89 SER A N 1
ATOM 672 C CA . SER A 1 89 ? 1.479 -13.586 -9.922 1 98.94 89 SER A CA 1
ATOM 673 C C . SER A 1 89 ? 2.246 -14.398 -8.883 1 98.94 89 SER A C 1
ATOM 675 O O . SER A 1 89 ? 3.471 -14.516 -8.953 1 98.94 89 SER A O 1
ATOM 677 N N . ILE A 1 90 ? 1.562 -14.961 -7.938 1 98.94 90 ILE A N 1
ATOM 678 C CA . ILE A 1 90 ? 2.127 -15.805 -6.891 1 98.94 90 ILE A CA 1
ATOM 679 C C . ILE A 1 90 ? 1.562 -17.219 -7.008 1 98.94 90 ILE A C 1
ATOM 681 O O . ILE A 1 90 ? 0.345 -17.422 -6.957 1 98.94 90 ILE A O 1
ATOM 685 N N . GLY A 1 91 ? 2.398 -18.203 -7.145 1 98.94 91 GLY A N 1
ATOM 686 C CA . GLY A 1 91 ? 1.976 -19.594 -7.285 1 98.94 91 GLY A CA 1
ATOM 687 C C . GLY A 1 91 ? 1.406 -20.172 -6.004 1 98.94 91 GLY A C 1
ATOM 688 O O . GLY A 1 91 ? 1.306 -19.484 -4.992 1 98.94 91 GLY A O 1
ATOM 689 N N . ASP A 1 92 ? 1.038 -21.516 -6.125 1 98.94 92 ASP A N 1
ATOM 690 C CA . ASP A 1 92 ? 0.458 -22.219 -4.977 1 98.94 92 ASP A CA 1
ATOM 691 C C . ASP A 1 92 ? 1.516 -22.5 -3.914 1 98.94 92 ASP A C 1
ATOM 693 O O . ASP A 1 92 ? 2.695 -22.672 -4.234 1 98.94 92 ASP A O 1
ATOM 697 N N . ASN A 1 93 ? 1.083 -22.5 -2.662 1 98.94 93 ASN A N 1
ATOM 698 C CA . ASN A 1 93 ? 1.938 -22.938 -1.565 1 98.94 93 ASN A CA 1
ATOM 699 C C . ASN A 1 93 ? 3.186 -22.062 -1.444 1 98.94 93 ASN A C 1
ATOM 701 O O . ASN A 1 93 ? 4.305 -22.578 -1.415 1 98.94 93 ASN A O 1
ATOM 705 N N . VAL A 1 94 ? 2.926 -20.797 -1.395 1 98.94 94 VAL A N 1
ATOM 706 C CA . VAL A 1 94 ? 3.998 -19.828 -1.247 1 98.94 94 VAL A CA 1
ATOM 707 C C . VAL A 1 94 ? 3.836 -19.078 0.072 1 98.94 94 VAL A C 1
ATOM 709 O O . VAL A 1 94 ? 2.713 -18.781 0.493 1 98.94 94 VAL A O 1
ATOM 712 N N . LEU A 1 95 ? 4.914 -18.828 0.752 1 98.94 95 LEU A N 1
ATOM 713 C CA . LEU A 1 95 ? 4.949 -17.953 1.929 1 98.94 95 LEU A CA 1
ATOM 714 C C . LEU A 1 95 ? 5.723 -16.672 1.641 1 98.94 95 LEU A C 1
ATOM 716 O O . LEU A 1 95 ? 6.914 -16.719 1.327 1 98.94 95 LEU A O 1
ATOM 720 N N . ILE A 1 96 ? 5 -15.617 1.649 1 98.94 96 ILE A N 1
ATOM 721 C CA . ILE A 1 96 ? 5.621 -14.297 1.568 1 98.94 96 ILE A CA 1
ATOM 722 C C . ILE A 1 96 ? 5.895 -13.766 2.975 1 98.94 96 ILE A C 1
ATOM 724 O O . ILE A 1 96 ? 4.965 -13.477 3.727 1 98.94 96 ILE A O 1
ATOM 728 N N . GLY A 1 97 ? 7.125 -13.555 3.285 1 98.88 97 GLY A N 1
ATOM 729 C CA . GLY A 1 97 ? 7.488 -13.07 4.609 1 98.88 97 GLY A CA 1
ATOM 730 C C . GLY A 1 97 ? 6.965 -11.68 4.902 1 98.88 97 GLY A C 1
ATOM 731 O O . GLY A 1 97 ? 6.855 -10.852 3.998 1 98.88 97 GLY A O 1
ATOM 732 N N . MET A 1 98 ? 6.633 -11.469 6.223 1 98.88 98 MET A N 1
ATOM 733 C CA . MET A 1 98 ? 6.039 -10.211 6.648 1 98.88 98 MET A CA 1
ATOM 734 C C . MET A 1 98 ? 6.91 -9.031 6.227 1 98.88 98 MET A C 1
ATOM 736 O O . MET A 1 98 ? 8.141 -9.133 6.219 1 98.88 98 MET A O 1
ATOM 740 N N . GLY A 1 99 ? 6.234 -7.926 5.855 1 98.81 99 GLY A N 1
ATOM 741 C CA . GLY A 1 99 ? 6.934 -6.703 5.492 1 98.81 99 GLY A CA 1
ATOM 742 C C . GLY A 1 99 ? 7.5 -6.738 4.082 1 98.81 99 GLY A C 1
ATOM 743 O O . GLY A 1 99 ? 8.102 -5.762 3.629 1 98.81 99 GLY A O 1
ATOM 744 N N . SER A 1 100 ? 7.363 -7.816 3.318 1 98.94 100 SER A N 1
ATOM 745 C CA . SER A 1 100 ? 7.926 -7.926 1.978 1 98.94 100 SER A CA 1
ATOM 746 C C . SER A 1 100 ? 7.117 -7.117 0.969 1 98.94 100 SER A C 1
ATOM 748 O O . SER A 1 100 ? 5.945 -6.816 1.206 1 98.94 100 SER A O 1
ATOM 750 N N . ILE A 1 101 ? 7.785 -6.742 -0.122 1 98.94 101 ILE A N 1
ATOM 751 C CA . ILE A 1 101 ? 7.195 -5.984 -1.22 1 98.94 101 ILE A CA 1
ATOM 752 C C . ILE A 1 101 ? 7.375 -6.746 -2.529 1 98.94 101 ILE A C 1
ATOM 754 O O . ILE A 1 101 ? 8.5 -7.062 -2.924 1 98.94 101 ILE A O 1
ATOM 758 N N . ILE A 1 102 ? 6.27 -7.07 -3.193 1 98.94 102 ILE A N 1
ATOM 759 C CA . ILE A 1 102 ? 6.281 -7.703 -4.508 1 98.94 102 ILE A CA 1
ATOM 760 C C . ILE A 1 102 ? 5.754 -6.727 -5.559 1 98.94 102 ILE A C 1
ATOM 762 O O . ILE A 1 102 ? 4.586 -6.332 -5.516 1 98.94 102 ILE A O 1
ATOM 766 N N . LEU A 1 103 ? 6.59 -6.387 -6.574 1 98.88 103 LEU A N 1
ATOM 767 C CA . LEU A 1 103 ? 6.242 -5.316 -7.5 1 98.88 103 LEU A CA 1
ATOM 768 C C . LEU A 1 103 ? 5.633 -5.879 -8.781 1 98.88 103 LEU A C 1
ATOM 770 O O . LEU A 1 103 ? 5.574 -7.098 -8.961 1 98.88 103 LEU A O 1
ATOM 774 N N . ASN A 1 104 ? 5.289 -5.008 -9.648 1 98.81 104 ASN A N 1
ATOM 775 C CA . ASN A 1 104 ? 4.504 -5.312 -10.836 1 98.81 104 ASN A CA 1
ATOM 776 C C . ASN A 1 104 ? 5.215 -6.32 -11.734 1 98.81 104 ASN A C 1
ATOM 778 O O . ASN A 1 104 ? 6.434 -6.266 -11.891 1 98.81 104 ASN A O 1
ATOM 782 N N . ASN A 1 105 ? 4.41 -7.203 -12.289 1 98.81 105 ASN A N 1
ATOM 783 C CA . ASN A 1 105 ? 4.816 -8.117 -13.352 1 98.81 105 ASN A CA 1
ATOM 784 C C . ASN A 1 105 ? 5.828 -9.148 -12.852 1 98.81 105 ASN A C 1
ATOM 786 O O . ASN A 1 105 ? 6.488 -9.812 -13.648 1 98.81 105 ASN A O 1
ATOM 790 N N . SER A 1 106 ? 6.047 -9.211 -11.57 1 98.88 106 SER A N 1
ATOM 791 C CA . SER A 1 106 ? 6.859 -10.289 -11.016 1 98.88 106 SER A CA 1
ATOM 792 C C . SER A 1 106 ? 6.074 -11.586 -10.938 1 98.88 106 SER A C 1
ATOM 794 O O . SER A 1 106 ? 4.84 -11.578 -10.945 1 98.88 106 SER A O 1
ATOM 796 N N . GLU A 1 107 ? 6.746 -12.656 -10.984 1 98.94 107 GLU A N 1
ATOM 797 C CA . GLU A 1 107 ? 6.184 -14 -10.883 1 98.94 107 GLU A CA 1
ATOM 798 C C . GLU A 1 107 ? 6.906 -14.812 -9.812 1 98.94 107 GLU A C 1
ATOM 800 O O . GLU A 1 107 ? 8.125 -14.984 -9.875 1 98.94 107 GLU A O 1
ATOM 805 N N . ILE A 1 108 ? 6.199 -15.336 -8.859 1 98.94 108 ILE A N 1
ATOM 806 C CA . ILE A 1 108 ? 6.75 -16.188 -7.812 1 98.94 108 ILE A CA 1
ATOM 807 C C . ILE A 1 108 ? 6.305 -17.625 -8.031 1 98.94 108 ILE A C 1
ATOM 809 O O . ILE A 1 108 ? 5.113 -17.938 -7.98 1 98.94 108 ILE A O 1
ATOM 813 N N . GLY A 1 109 ? 7.215 -18.5 -8.203 1 98.94 109 GLY A N 1
ATOM 814 C CA . GLY A 1 109 ? 6.914 -19.906 -8.406 1 98.94 109 GLY A CA 1
ATOM 815 C C . GLY A 1 109 ? 6.32 -20.578 -7.18 1 98.94 109 GLY A C 1
ATOM 816 O O . GLY A 1 109 ? 6.469 -20.078 -6.062 1 98.94 109 GLY A O 1
ATOM 817 N N . GLU A 1 110 ? 5.715 -21.766 -7.414 1 98.88 110 GLU A N 1
ATOM 818 C CA . GLU A 1 110 ? 5.062 -22.484 -6.336 1 98.88 110 GLU A CA 1
ATOM 819 C C . GLU A 1 110 ? 6.082 -23.062 -5.359 1 98.88 110 GLU A C 1
ATOM 821 O O . GLU A 1 110 ? 7.27 -23.172 -5.684 1 98.88 110 GLU A O 1
ATOM 826 N N . ASN A 1 111 ? 5.629 -23.375 -4.16 1 98.88 111 ASN A N 1
ATOM 827 C CA . ASN A 1 111 ? 6.469 -23.984 -3.137 1 98.88 111 ASN A CA 1
ATOM 828 C C . ASN A 1 111 ? 7.707 -23.141 -2.846 1 98.88 111 ASN A C 1
ATOM 830 O O . ASN A 1 111 ? 8.82 -23.656 -2.807 1 98.88 111 ASN A O 1
ATOM 834 N N . THR A 1 112 ? 7.508 -21.891 -2.674 1 98.88 112 THR A N 1
ATOM 835 C CA . THR A 1 112 ? 8.602 -20.922 -2.533 1 98.88 112 THR A CA 1
ATOM 836 C C . THR A 1 112 ? 8.406 -20.078 -1.284 1 98.88 112 THR A C 1
ATOM 838 O O . THR A 1 112 ? 7.277 -19.797 -0.875 1 98.88 112 THR A O 1
ATOM 841 N N . ILE A 1 113 ? 9.484 -19.703 -0.645 1 98.94 113 ILE A N 1
ATOM 842 C CA . ILE A 1 113 ? 9.469 -18.766 0.473 1 98.94 113 ILE A CA 1
ATOM 843 C C . ILE A 1 113 ? 10.203 -17.484 0.082 1 98.94 113 ILE A C 1
ATOM 845 O O . ILE A 1 113 ? 11.344 -17.531 -0.379 1 98.94 113 ILE A O 1
ATOM 849 N N . ILE A 1 114 ? 9.523 -16.406 0.176 1 98.94 114 ILE A N 1
ATOM 850 C CA . ILE A 1 114 ? 10.172 -15.094 0.151 1 98.94 114 ILE A CA 1
ATOM 851 C C . ILE A 1 114 ? 10.453 -14.633 1.578 1 98.94 114 ILE A C 1
ATOM 853 O O . ILE A 1 114 ? 9.531 -14.484 2.383 1 98.94 114 ILE A O 1
ATOM 857 N N . GLY A 1 115 ? 11.664 -14.383 1.886 1 98.88 115 GLY A N 1
ATOM 858 C CA . GLY A 1 115 ? 12.039 -13.977 3.23 1 98.88 115 GLY A CA 1
ATOM 859 C C . GLY A 1 115 ? 11.422 -12.648 3.645 1 98.88 115 GLY A C 1
ATOM 860 O O . GLY A 1 115 ? 11.078 -11.828 2.793 1 98.88 115 GLY A O 1
ATOM 861 N N . ALA A 1 116 ? 11.297 -12.469 5.016 1 98.81 116 ALA A N 1
ATOM 862 C CA . ALA A 1 116 ? 10.711 -11.242 5.555 1 98.81 116 ALA A CA 1
ATOM 863 C C . ALA A 1 116 ? 11.492 -10.016 5.102 1 98.81 116 ALA A C 1
ATOM 865 O O . ALA A 1 116 ? 12.727 -10.055 5.02 1 98.81 116 ALA A O 1
ATOM 866 N N . GLY A 1 117 ? 10.703 -8.961 4.793 1 98.75 117 GLY A N 1
ATOM 867 C CA . GLY A 1 117 ? 11.32 -7.684 4.465 1 98.75 117 GLY A CA 1
ATOM 868 C C . GLY A 1 117 ? 11.93 -7.656 3.078 1 98.75 117 GLY A C 1
ATOM 869 O O . GLY A 1 117 ? 12.633 -6.707 2.721 1 98.75 117 GLY A O 1
ATOM 870 N N . SER A 1 118 ? 11.727 -8.656 2.268 1 98.88 118 SER A N 1
ATOM 871 C CA . SER A 1 118 ? 12.352 -8.75 0.954 1 98.88 118 SER A CA 1
ATOM 872 C C . SER A 1 118 ? 11.664 -7.836 -0.054 1 98.88 118 SER A C 1
ATOM 874 O O . SER A 1 118 ? 10.477 -7.527 0.092 1 98.88 118 SER A O 1
ATOM 876 N N . LEU A 1 119 ? 12.391 -7.414 -1.052 1 98.94 119 LEU A N 1
ATOM 877 C CA . LEU A 1 119 ? 11.875 -6.66 -2.189 1 98.94 119 LEU A CA 1
ATOM 878 C C . LEU A 1 119 ? 12.047 -7.445 -3.484 1 98.94 119 LEU A C 1
ATOM 880 O O . LEU A 1 119 ? 13.164 -7.641 -3.953 1 98.94 119 LEU A O 1
ATOM 884 N N . VAL A 1 120 ? 10.961 -7.895 -4.027 1 98.94 120 VAL A N 1
ATOM 885 C CA . VAL A 1 120 ? 10.969 -8.477 -5.367 1 98.94 120 VAL A CA 1
ATOM 886 C C . VAL A 1 120 ? 10.656 -7.398 -6.402 1 98.94 120 VAL A C 1
ATOM 888 O O . VAL A 1 120 ? 9.531 -6.898 -6.469 1 98.94 120 VAL A O 1
ATOM 891 N N . THR A 1 121 ? 11.602 -7.125 -7.246 1 98.56 121 THR A N 1
ATOM 892 C CA . THR A 1 121 ? 11.508 -5.969 -8.133 1 98.56 121 THR A CA 1
ATOM 893 C C . THR A 1 121 ? 10.625 -6.281 -9.336 1 98.56 121 THR A C 1
ATOM 895 O O . THR A 1 121 ? 10.297 -7.441 -9.586 1 98.56 121 THR A O 1
ATOM 898 N N . GLN A 1 122 ? 10.281 -5.211 -10 1 98.5 122 GLN A N 1
ATOM 899 C CA . GLN A 1 122 ? 9.375 -5.293 -11.141 1 98.5 122 GLN A CA 1
ATOM 900 C C . GLN A 1 122 ? 9.875 -6.301 -12.172 1 98.5 122 GLN A C 1
ATOM 902 O O . GLN A 1 122 ? 11.047 -6.277 -12.555 1 98.5 122 GLN A O 1
ATOM 907 N N . GLY A 1 123 ? 9 -7.172 -12.586 1 98.69 123 GLY A N 1
ATOM 908 C CA . GLY A 1 123 ? 9.289 -8.102 -13.664 1 98.69 123 GLY A CA 1
ATOM 909 C C . GLY A 1 123 ? 10.133 -9.281 -13.234 1 98.69 123 GLY A C 1
ATOM 910 O O . GLY A 1 123 ? 10.367 -10.203 -14.016 1 98.69 123 GLY A O 1
ATOM 911 N N . LYS A 1 124 ? 10.586 -9.336 -12 1 98.75 124 LYS A N 1
ATOM 912 C CA . LYS A 1 124 ? 11.445 -10.414 -11.516 1 98.75 124 LYS A CA 1
ATOM 913 C C . LYS A 1 124 ? 10.703 -11.75 -11.492 1 98.75 124 LYS A C 1
ATOM 915 O O . LYS A 1 124 ? 9.547 -11.812 -11.055 1 98.75 124 LYS A O 1
ATOM 920 N N . LYS A 1 125 ? 11.297 -12.789 -11.992 1 98.88 125 LYS A N 1
ATOM 921 C CA . LYS A 1 125 ? 10.742 -14.141 -11.953 1 98.88 125 LYS A CA 1
ATOM 922 C C . LYS A 1 125 ? 11.492 -15.016 -10.953 1 98.88 125 LYS A C 1
ATOM 924 O O . LYS A 1 125 ? 12.695 -15.258 -11.117 1 98.88 125 LYS A O 1
ATOM 929 N N . ILE A 1 126 ? 10.914 -15.508 -9.938 1 98.94 126 ILE A N 1
ATOM 930 C CA . ILE A 1 126 ? 11.484 -16.375 -8.922 1 98.94 126 ILE A CA 1
ATOM 931 C C . ILE A 1 126 ? 11.07 -17.828 -9.195 1 98.94 126 ILE A C 1
ATOM 933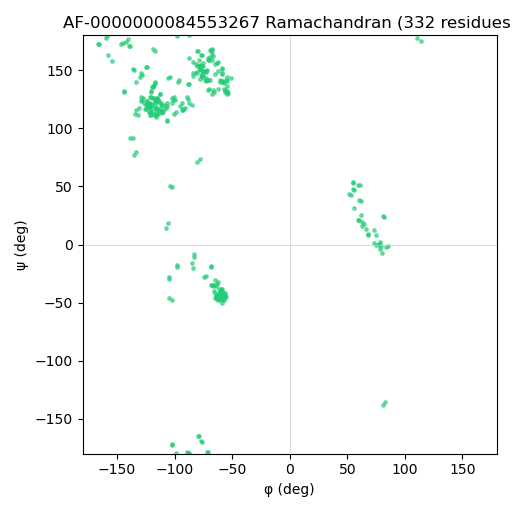 O O . ILE A 1 126 ? 9.883 -18.141 -9.273 1 98.94 126 ILE A O 1
ATOM 937 N N . PRO A 1 127 ? 12 -18.734 -9.32 1 98.88 127 PRO A N 1
ATOM 938 C CA . PRO A 1 127 ? 11.656 -20.141 -9.602 1 98.88 127 PRO A CA 1
ATOM 939 C C . PRO A 1 127 ? 10.938 -20.812 -8.438 1 98.88 127 PRO A C 1
ATOM 941 O O . PRO A 1 127 ? 10.906 -20.281 -7.328 1 98.88 127 PRO A O 1
ATOM 944 N N . SER A 1 128 ? 10.406 -22 -8.789 1 98.88 128 SER A N 1
ATOM 945 C CA . SER A 1 128 ? 9.719 -22.766 -7.758 1 98.88 128 SER A CA 1
ATOM 946 C C . SER A 1 128 ? 10.719 -23.438 -6.816 1 98.88 128 SER A C 1
ATOM 948 O O . SER A 1 128 ? 11.852 -23.719 -7.207 1 98.88 128 SER A O 1
ATOM 950 N N . GLY A 1 129 ? 10.289 -23.578 -5.605 1 98.88 129 GLY A N 1
ATOM 951 C CA . GLY A 1 129 ? 10.984 -24.438 -4.668 1 98.88 129 GLY A CA 1
ATOM 952 C C . GLY A 1 129 ? 12.195 -23.781 -4.027 1 98.88 129 GLY A C 1
ATOM 953 O O . GLY A 1 129 ? 13.141 -24.469 -3.633 1 98.88 129 GLY A O 1
ATOM 954 N N . VAL A 1 130 ? 12.219 -22.438 -3.953 1 98.94 130 VAL A N 1
ATOM 955 C CA . VAL A 1 130 ? 13.453 -21.797 -3.49 1 98.94 130 VAL A CA 1
ATOM 956 C C . VAL A 1 130 ? 13.148 -20.891 -2.299 1 98.94 130 VAL A C 1
ATOM 958 O O . VAL A 1 130 ? 11.992 -20.531 -2.064 1 98.94 130 VAL A O 1
ATOM 961 N N . LEU A 1 131 ? 14.109 -20.688 -1.453 1 98.88 131 LEU A N 1
ATOM 962 C CA . LEU A 1 131 ? 14.164 -19.547 -0.549 1 98.88 131 LEU A CA 1
ATOM 963 C C . LEU A 1 131 ? 14.789 -18.344 -1.234 1 98.88 131 LEU A C 1
ATOM 965 O O . LEU A 1 131 ? 15.922 -18.406 -1.712 1 98.88 131 LEU A O 1
ATOM 969 N N . CYS A 1 132 ? 14.047 -17.312 -1.317 1 98.88 132 CYS A N 1
ATOM 970 C CA . CYS A 1 132 ? 14.5 -16.047 -1.881 1 98.88 132 CYS A CA 1
ATOM 971 C C . CYS A 1 132 ? 14.445 -14.938 -0.84 1 98.88 132 CYS A C 1
ATOM 973 O O . CYS A 1 132 ? 13.484 -14.844 -0.074 1 98.88 132 CYS A O 1
ATOM 975 N N . MET A 1 133 ? 15.453 -14.07 -0.722 1 98.75 133 MET A N 1
ATOM 976 C CA . MET A 1 133 ? 15.398 -13.008 0.277 1 98.75 133 MET A CA 1
ATOM 977 C C . MET A 1 133 ? 16.328 -11.859 -0.102 1 98.75 133 MET A C 1
ATOM 979 O O . MET A 1 133 ? 17.203 -12.016 -0.952 1 98.75 133 MET A O 1
ATOM 983 N N . GLY A 1 134 ? 16.047 -10.75 0.556 1 98.5 134 GLY A N 1
ATOM 984 C CA . GLY A 1 134 ? 16.891 -9.578 0.38 1 98.5 134 GLY A CA 1
ATOM 985 C C . GLY A 1 134 ? 16.203 -8.445 -0.361 1 98.5 134 GLY A C 1
ATOM 986 O O . GLY A 1 134 ? 15.039 -8.578 -0.759 1 98.5 134 GLY A O 1
ATOM 987 N N . SER A 1 135 ? 16.938 -7.234 -0.545 1 98.06 135 SER A N 1
ATOM 988 C CA . SER A 1 135 ? 16.469 -6.039 -1.24 1 98.06 135 SER A CA 1
ATOM 989 C C . SER A 1 135 ? 17.578 -5.445 -2.111 1 98.06 135 SER A C 1
ATOM 991 O O . SER A 1 135 ? 18.438 -4.707 -1.621 1 98.06 135 SER A O 1
ATOM 993 N N . PRO A 1 136 ? 17.594 -5.871 -3.334 1 97.62 136 PRO A N 1
ATOM 994 C CA . PRO A 1 136 ? 16.625 -6.715 -4.035 1 97.62 136 PRO A CA 1
ATOM 995 C C . PRO A 1 136 ? 16.75 -8.195 -3.676 1 97.62 136 PRO A C 1
ATOM 997 O O . PRO A 1 136 ? 17.828 -8.641 -3.283 1 97.62 136 PRO A O 1
ATOM 1000 N N . ALA A 1 137 ? 15.648 -8.859 -3.791 1 98.62 137 ALA A N 1
ATOM 1001 C CA . ALA A 1 137 ? 15.586 -10.266 -3.4 1 98.62 137 ALA A CA 1
ATOM 1002 C C . ALA A 1 137 ? 16.391 -11.141 -4.363 1 98.62 137 ALA A C 1
ATOM 1004 O O . ALA A 1 137 ? 16.359 -10.93 -5.578 1 98.62 137 ALA A O 1
ATOM 1005 N N . LYS A 1 138 ? 17.078 -12.156 -3.809 1 98.69 138 LYS A N 1
ATOM 1006 C CA . LYS A 1 138 ? 17.828 -13.148 -4.57 1 98.69 138 LYS A CA 1
ATOM 1007 C C . LYS A 1 138 ? 17.578 -14.555 -4.027 1 98.69 138 LYS A C 1
ATOM 1009 O O . LYS A 1 138 ? 17.297 -14.727 -2.842 1 98.69 138 LYS A O 1
ATOM 1014 N N . VAL A 1 139 ? 17.703 -15.555 -4.992 1 98.75 139 VAL A N 1
ATOM 1015 C CA . VAL A 1 139 ? 17.594 -16.953 -4.582 1 98.75 139 VAL A CA 1
ATOM 1016 C C . VAL A 1 139 ? 18.797 -17.328 -3.709 1 98.75 139 VAL A C 1
ATOM 1018 O O . VAL A 1 139 ? 19.938 -17.062 -4.078 1 98.75 139 VAL A O 1
ATOM 1021 N N . VAL A 1 140 ? 18.5 -17.906 -2.588 1 98.69 140 VAL A N 1
ATOM 1022 C CA . VAL A 1 140 ? 19.547 -18.266 -1.644 1 98.69 140 VAL A CA 1
ATOM 1023 C C . VAL A 1 140 ? 19.828 -19.766 -1.742 1 98.69 140 VAL A C 1
ATOM 1025 O O . VAL A 1 140 ? 20.984 -20.188 -1.7 1 98.69 140 VAL A O 1
ATOM 1028 N N . ARG A 1 141 ? 18.828 -20.531 -1.732 1 98.69 141 ARG A N 1
ATOM 1029 C CA . ARG A 1 141 ? 18.922 -22 -1.767 1 98.69 141 ARG A CA 1
ATOM 1030 C C . ARG A 1 141 ? 17.562 -22.609 -2.109 1 98.69 141 ARG A C 1
ATOM 1032 O O . ARG A 1 141 ? 16.562 -21.906 -2.184 1 98.69 141 ARG A O 1
ATOM 1039 N N . GLU A 1 142 ? 17.594 -23.922 -2.32 1 98.81 142 GLU A N 1
ATOM 1040 C CA . GLU A 1 142 ? 16.359 -24.688 -2.453 1 98.81 142 GLU A CA 1
ATOM 1041 C C . GLU A 1 142 ? 15.727 -24.953 -1.09 1 98.81 142 GLU A C 1
ATOM 1043 O O . GLU A 1 142 ? 16.422 -25.031 -0.08 1 98.81 142 GLU A O 1
ATOM 1048 N N . LEU A 1 143 ? 14.469 -25.078 -1.1 1 98.81 143 LEU A N 1
ATOM 1049 C CA . LEU A 1 143 ? 13.781 -25.438 0.132 1 98.81 143 LEU A CA 1
ATOM 1050 C C . LEU A 1 143 ? 13.867 -26.938 0.378 1 98.81 143 LEU A C 1
ATOM 1052 O O . LEU A 1 143 ? 13.93 -27.734 -0.57 1 98.81 143 LEU A O 1
ATOM 1056 N N . THR A 1 144 ? 13.883 -27.25 1.614 1 98.69 144 THR A N 1
ATOM 1057 C CA . THR A 1 144 ? 13.758 -28.656 1.979 1 98.69 144 THR A CA 1
ATOM 1058 C C . THR A 1 144 ? 12.305 -29.125 1.861 1 98.69 144 THR A C 1
ATOM 1060 O O . THR A 1 144 ? 11.391 -28.297 1.783 1 98.69 144 THR A O 1
ATOM 1063 N N . LYS A 1 145 ? 12.125 -30.484 1.819 1 98.19 145 LYS A N 1
ATOM 1064 C CA . LYS A 1 145 ? 10.773 -31.031 1.789 1 98.19 145 LYS A CA 1
ATOM 1065 C C . LYS A 1 145 ? 9.977 -30.594 3.018 1 98.19 145 LYS A C 1
ATOM 1067 O O . LYS A 1 145 ? 8.773 -30.328 2.924 1 98.19 145 LYS A O 1
ATOM 1072 N N . GLU A 1 146 ? 10.641 -30.562 4.109 1 98.44 146 GLU A N 1
ATOM 1073 C CA . GLU A 1 146 ? 10 -30.156 5.359 1 98.44 146 GLU A CA 1
ATOM 1074 C C . GLU A 1 146 ? 9.531 -28.703 5.293 1 98.44 146 GLU A C 1
ATOM 1076 O O . GLU A 1 146 ? 8.438 -28.375 5.758 1 98.44 146 GLU A O 1
ATOM 1081 N N . GLU A 1 147 ? 10.328 -27.875 4.84 1 98.5 147 GLU A N 1
ATOM 1082 C CA . GLU A 1 147 ? 9.953 -26.469 4.68 1 98.5 147 GLU A CA 1
ATOM 1083 C C . GLU A 1 147 ? 8.742 -26.312 3.766 1 98.5 147 GLU A C 1
ATOM 1085 O O . GLU A 1 147 ? 7.844 -25.516 4.035 1 98.5 147 GLU A O 1
ATOM 1090 N N . ILE A 1 148 ? 8.711 -27.016 2.754 1 98.69 148 ILE A N 1
ATOM 1091 C CA . ILE A 1 148 ? 7.594 -26.969 1.814 1 98.69 148 ILE A CA 1
ATOM 1092 C C . ILE A 1 148 ? 6.312 -27.422 2.512 1 98.69 148 ILE A C 1
ATOM 1094 O O . ILE A 1 148 ? 5.258 -26.812 2.352 1 98.69 148 ILE A O 1
ATOM 1098 N N . GLU A 1 149 ? 6.41 -28.484 3.205 1 98.44 149 GLU A N 1
ATOM 1099 C CA . GLU A 1 149 ? 5.262 -28.969 3.963 1 98.44 149 GLU A CA 1
ATOM 1100 C C . GLU A 1 149 ? 4.797 -27.938 4.988 1 98.44 149 GLU A C 1
ATOM 1102 O O . GLU A 1 149 ? 3.6 -27.781 5.227 1 98.44 149 GLU A O 1
ATOM 1107 N N . HIS A 1 150 ? 5.734 -27.25 5.637 1 98.44 150 HIS A N 1
ATOM 1108 C CA . HIS A 1 150 ? 5.426 -26.25 6.645 1 98.44 150 HIS A CA 1
ATOM 1109 C C . HIS A 1 150 ? 4.621 -25.094 6.043 1 98.44 150 HIS A C 1
ATOM 1111 O O . HIS A 1 150 ? 3.781 -24.5 6.719 1 98.44 150 HIS A O 1
ATOM 1117 N N . ILE A 1 151 ? 4.848 -24.766 4.805 1 98.69 151 ILE A N 1
ATOM 1118 C CA . ILE A 1 151 ? 4.066 -23.734 4.141 1 98.69 151 ILE A CA 1
ATOM 1119 C C . ILE A 1 151 ? 2.59 -24.109 4.145 1 98.69 151 ILE A C 1
ATOM 1121 O O . ILE A 1 151 ? 1.733 -23.312 4.523 1 98.69 151 ILE A O 1
ATOM 1125 N N . LYS A 1 152 ? 2.334 -25.281 3.725 1 98.06 152 LYS A N 1
ATOM 1126 C CA . LYS A 1 152 ? 0.964 -25.797 3.684 1 98.06 152 LYS A CA 1
ATOM 1127 C C . LYS A 1 152 ? 0.329 -25.766 5.07 1 98.06 152 LYS A C 1
ATOM 1129 O O . LYS A 1 152 ? -0.821 -25.359 5.227 1 98.06 152 LYS A O 1
ATOM 1134 N N . LYS A 1 153 ? 1.049 -26.234 6.023 1 98.38 153 LYS A N 1
ATOM 1135 C CA . LYS A 1 153 ? 0.545 -26.281 7.395 1 98.38 153 LYS A CA 1
ATOM 1136 C C . LYS A 1 153 ? 0.212 -24.875 7.898 1 98.38 153 LYS A C 1
ATOM 1138 O O . LYS A 1 153 ? -0.776 -24.688 8.609 1 98.38 153 LYS A O 1
ATOM 1143 N N . SER A 1 154 ? 1.085 -23.906 7.617 1 98.31 154 SER A N 1
ATOM 1144 C CA . SER A 1 154 ? 0.832 -22.516 8 1 98.31 154 SER A CA 1
ATOM 1145 C C . SER A 1 154 ? -0.5 -22.031 7.445 1 98.31 154 SER A C 1
ATOM 1147 O O . SER A 1 154 ? -1.28 -21.391 8.156 1 98.31 154 SER A O 1
ATOM 1149 N N . ALA A 1 155 ? -0.782 -22.297 6.227 1 98.75 155 ALA A N 1
ATOM 1150 C CA . ALA A 1 155 ? -2.043 -21.906 5.602 1 98.75 155 ALA A CA 1
ATOM 1151 C C . ALA A 1 155 ? -3.229 -22.578 6.293 1 98.75 155 ALA A C 1
ATOM 1153 O O . ALA A 1 155 ? -4.25 -21.938 6.547 1 98.75 155 ALA A O 1
ATOM 1154 N N . GLU A 1 156 ? -3.072 -23.812 6.586 1 98.62 156 GLU A N 1
ATOM 1155 C CA . GLU A 1 156 ? -4.141 -24.562 7.254 1 98.62 156 GLU A CA 1
ATOM 1156 C C . GLU A 1 156 ? -4.438 -23.969 8.633 1 98.62 156 GLU A C 1
ATOM 1158 O O . GLU A 1 156 ? -5.598 -23.891 9.039 1 98.62 156 GLU A O 1
ATOM 1163 N N . ILE A 1 157 ? -3.387 -23.672 9.375 1 98.75 157 ILE A N 1
ATOM 1164 C CA . ILE A 1 157 ? -3.539 -23.078 10.695 1 98.75 157 ILE A CA 1
ATOM 1165 C C . ILE A 1 157 ? -4.359 -21.797 10.586 1 98.75 157 ILE A C 1
ATOM 1167 O O . ILE A 1 157 ? -5.246 -21.547 11.406 1 98.75 157 ILE A O 1
ATOM 1171 N N . TYR A 1 158 ? -4.125 -20.969 9.57 1 98.81 158 TYR A N 1
ATOM 1172 C CA . TYR A 1 158 ? -4.82 -19.688 9.422 1 98.81 158 TYR A CA 1
ATOM 1173 C C . TYR A 1 158 ? -6.258 -19.906 8.953 1 98.81 158 TYR A C 1
ATOM 1175 O O . TYR A 1 158 ? -7.137 -19.094 9.242 1 98.81 158 TYR A O 1
ATOM 1183 N N . VAL A 1 159 ? -6.555 -20.984 8.219 1 98.81 159 VAL A N 1
ATOM 1184 C CA . VAL A 1 159 ? -7.941 -21.328 7.922 1 98.81 159 VAL A CA 1
ATOM 1185 C C . VAL A 1 159 ? -8.711 -21.547 9.219 1 98.81 159 VAL A C 1
ATOM 1187 O O . VAL A 1 159 ? -9.797 -21 9.414 1 98.81 159 VAL A O 1
ATOM 1190 N N . GLN A 1 160 ? -8.086 -22.312 10.07 1 98.62 160 GLN A N 1
ATOM 1191 C CA . GLN A 1 160 ? -8.719 -22.594 11.352 1 98.62 160 GLN A CA 1
ATOM 1192 C C . GLN A 1 160 ? -8.859 -21.328 12.188 1 98.62 160 GLN A C 1
ATOM 1194 O O . GLN A 1 160 ? -9.906 -21.078 12.789 1 98.62 160 GLN A O 1
ATOM 1199 N N . MET A 1 161 ? -7.805 -20.531 12.273 1 98.56 161 MET A N 1
ATOM 1200 C CA . MET A 1 161 ? -7.859 -19.266 13.008 1 98.56 161 MET A CA 1
ATOM 1201 C C . MET A 1 161 ? -8.984 -18.375 12.477 1 98.56 161 MET A C 1
ATOM 1203 O O . MET A 1 161 ? -9.695 -17.734 13.25 1 98.56 161 MET A O 1
ATOM 1207 N N . GLY A 1 162 ? -9.078 -18.328 11.141 1 98.44 162 GLY A N 1
ATOM 1208 C CA . GLY A 1 162 ? -10.156 -17.578 10.531 1 98.44 162 GLY A CA 1
ATOM 1209 C C . GLY A 1 162 ? -11.531 -18.047 10.953 1 98.44 162 GLY A C 1
ATOM 1210 O O . GLY A 1 162 ? -12.406 -17.234 11.258 1 98.44 162 GLY A O 1
ATOM 1211 N N . MET A 1 163 ? -11.703 -19.328 10.992 1 97.69 163 MET A N 1
ATOM 1212 C CA . MET A 1 163 ? -12.969 -19.906 11.43 1 97.69 163 MET A CA 1
ATOM 1213 C C . MET A 1 163 ? -13.273 -19.5 12.875 1 97.69 163 MET A C 1
ATOM 1215 O O . MET A 1 163 ? -14.406 -19.141 13.195 1 97.69 163 MET A O 1
ATOM 1219 N N . ASP A 1 164 ? -12.266 -19.5 13.75 1 98 164 ASP A N 1
ATOM 1220 C CA . ASP A 1 164 ? -12.414 -19.141 15.156 1 98 164 ASP A CA 1
ATOM 1221 C C . ASP A 1 164 ? -12.797 -17.672 15.312 1 98 164 ASP A C 1
ATOM 1223 O O . ASP A 1 164 ? -13.641 -17.328 16.141 1 98 164 ASP A O 1
ATOM 1227 N N . HIS A 1 165 ? -12.25 -16.812 14.547 1 97.44 165 HIS A N 1
ATOM 1228 C CA . HIS A 1 165 ? -12.57 -15.391 14.586 1 97.44 165 HIS A CA 1
ATOM 1229 C C . HIS A 1 165 ? -13.992 -15.133 14.078 1 97.44 165 HIS A C 1
ATOM 1231 O O . HIS A 1 165 ? -14.672 -14.234 14.57 1 97.44 165 HIS A O 1
ATOM 1237 N N . LYS A 1 166 ? -14.336 -15.953 13.117 1 94.38 166 LYS A N 1
ATOM 1238 C CA . LYS A 1 166 ? -15.68 -15.812 12.547 1 94.38 166 LYS A CA 1
ATOM 1239 C C . LYS A 1 166 ? -16.75 -16.188 13.57 1 94.38 166 LYS A C 1
ATOM 1241 O O . LYS A 1 166 ? -17.812 -15.57 13.602 1 94.38 166 LYS A O 1
ATOM 1246 N N . GLN A 1 167 ? -16.469 -17.156 14.414 1 91.81 167 GLN A N 1
ATOM 1247 C CA . GLN A 1 167 ? -17.422 -17.656 15.398 1 91.81 167 GLN A CA 1
ATOM 1248 C C . GLN A 1 167 ? -17.406 -16.812 16.672 1 91.81 167 GLN A C 1
ATOM 1250 O O . GLN A 1 167 ? -18.359 -16.844 17.453 1 91.81 167 GLN A O 1
ATOM 1255 N N . GLY A 1 168 ? -16.469 -15.977 16.984 1 84.75 168 GLY A N 1
ATOM 1256 C CA . GLY A 1 168 ? -16.375 -15.148 18.172 1 84.75 168 GLY A CA 1
ATOM 1257 C C . GLY A 1 168 ? -15.766 -15.883 19.359 1 84.75 168 GLY A C 1
ATOM 1258 O O . GLY A 1 168 ? -16.188 -17 19.688 1 84.75 168 GLY A O 1
ATOM 1259 N N . MET B 1 1 ? -12.281 8.641 9.5 1 94.12 1 MET B N 1
ATOM 1260 C CA . MET B 1 1 ? -12.5 9.453 10.695 1 94.12 1 MET B CA 1
ATOM 1261 C C . MET B 1 1 ? -11.742 10.773 10.602 1 94.12 1 MET B C 1
ATOM 1263 O O . MET B 1 1 ? -10.547 10.789 10.289 1 94.12 1 MET B O 1
ATOM 1267 N N . ILE B 1 2 ? -12.438 11.859 10.695 1 97.94 2 ILE B N 1
ATOM 1268 C CA . ILE B 1 2 ? -11.867 13.203 10.766 1 97.94 2 ILE B CA 1
ATOM 1269 C C . ILE B 1 2 ? -12.102 13.789 12.156 1 97.94 2 ILE B C 1
ATOM 1271 O O . ILE B 1 2 ? -13.25 13.922 12.594 1 97.94 2 ILE B O 1
ATOM 1275 N N . LYS B 1 3 ? -10.953 14.102 12.82 1 98.06 3 LYS B N 1
ATOM 1276 C CA . LYS B 1 3 ? -11.07 14.391 14.25 1 98.06 3 LYS B CA 1
ATOM 1277 C C . LYS B 1 3 ? -10.289 15.656 14.617 1 98.06 3 LYS B C 1
ATOM 1279 O O . LYS B 1 3 ? -9.172 15.859 14.141 1 98.06 3 LYS B O 1
ATOM 1284 N N . SER B 1 4 ? -10.992 16.438 15.547 1 98.12 4 SER B N 1
ATOM 1285 C CA . SER B 1 4 ? -10.32 17.578 16.156 1 98.12 4 SER B CA 1
ATOM 1286 C C . SER B 1 4 ? -9.32 17.141 17.219 1 98.12 4 SER B C 1
ATOM 1288 O O . SER B 1 4 ? -9.484 16.078 17.828 1 98.12 4 SER B O 1
ATOM 1290 N N . PHE B 1 5 ? -8.227 17.906 17.312 1 98.5 5 PHE B N 1
ATOM 1291 C CA . PHE B 1 5 ? -7.27 17.719 18.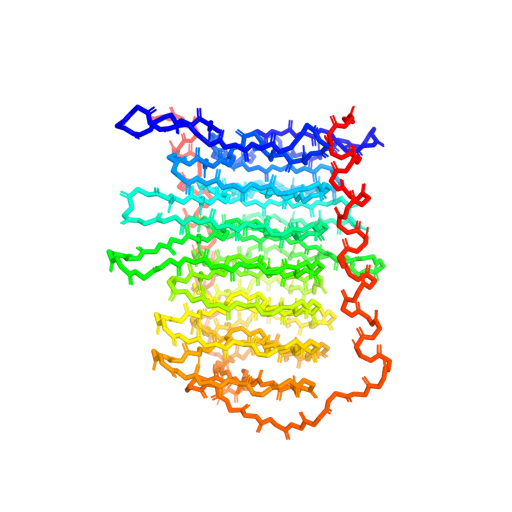391 1 98.5 5 PHE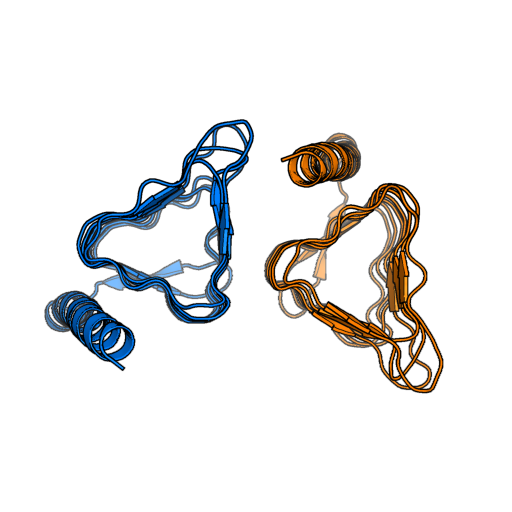 B CA 1
ATOM 1292 C C . PHE B 1 5 ? -6.938 19.047 19.062 1 98.5 5 PHE B C 1
ATOM 1294 O O . PHE B 1 5 ? -6.426 19.953 18.406 1 98.5 5 PHE B O 1
ATOM 1301 N N . LYS B 1 6 ? -7.25 19.172 20.344 1 98.06 6 LYS B N 1
ATOM 1302 C CA . LYS B 1 6 ? -7.035 20.391 21.125 1 98.06 6 LYS B CA 1
ATOM 1303 C C . LYS B 1 6 ? -7.629 21.609 20.422 1 98.06 6 LYS B C 1
ATOM 1305 O O . LYS B 1 6 ? -6.977 22.641 20.328 1 98.06 6 LYS B O 1
ATOM 1310 N N . GLY B 1 7 ? -8.789 21.453 19.906 1 98.12 7 GLY B N 1
ATOM 1311 C CA . GLY B 1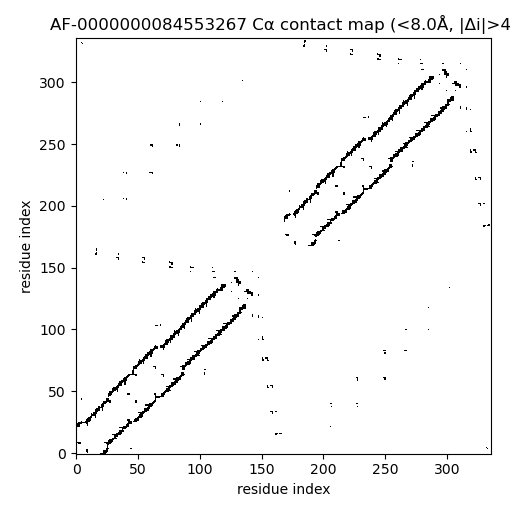 7 ? -9.547 22.547 19.328 1 98.12 7 GLY B CA 1
ATOM 1312 C C . GLY B 1 7 ? -9.172 22.844 17.891 1 98.12 7 GLY B C 1
ATOM 1313 O O . GLY B 1 7 ? -9.742 23.75 17.266 1 98.12 7 GLY B O 1
ATOM 1314 N N . ILE B 1 8 ? -8.234 22.156 17.391 1 98.31 8 ILE B N 1
ATOM 1315 C CA . ILE B 1 8 ? -7.801 22.375 16.016 1 98.31 8 ILE B CA 1
ATOM 1316 C C . ILE B 1 8 ? -8.398 21.312 15.094 1 98.31 8 ILE B C 1
ATOM 1318 O O . ILE B 1 8 ? -8.25 20.109 15.352 1 98.31 8 ILE B O 1
ATOM 1322 N N . ASN B 1 9 ? -9.055 21.734 14.023 1 98.5 9 ASN B N 1
ATOM 1323 C CA . ASN B 1 9 ? -9.695 20.828 13.078 1 98.5 9 ASN B CA 1
ATOM 1324 C C . ASN B 1 9 ? -8.906 20.734 11.773 1 98.5 9 ASN B C 1
ATOM 1326 O O . ASN B 1 9 ? -8.367 21.719 11.289 1 98.5 9 ASN B O 1
ATOM 1330 N N . PRO B 1 10 ? -8.883 19.516 11.203 1 98.88 10 PRO B N 1
ATOM 1331 C CA . PRO B 1 10 ? -8.328 19.422 9.852 1 98.88 10 PRO B CA 1
ATOM 1332 C C . PRO B 1 10 ? -9.047 20.344 8.859 1 98.88 10 PRO B C 1
ATOM 1334 O O . PRO B 1 10 ? -10.258 20.531 8.953 1 98.88 10 PRO B O 1
ATOM 1337 N N . ASN B 1 11 ? -8.297 20.938 8.039 1 98.88 11 ASN B N 1
ATOM 1338 C CA . ASN B 1 11 ? -8.805 21.734 6.938 1 98.88 11 ASN B CA 1
ATOM 1339 C C . ASN B 1 11 ? -8.633 21.031 5.598 1 98.88 11 ASN B C 1
ATOM 1341 O O . ASN B 1 11 ? -7.535 21 5.039 1 98.88 11 ASN B O 1
ATOM 1345 N N . ILE B 1 12 ? -9.734 20.531 5.023 1 98.88 12 ILE B N 1
ATOM 1346 C CA . ILE B 1 12 ? -9.695 19.672 3.842 1 98.88 12 ILE B CA 1
ATOM 1347 C C . ILE B 1 12 ? -10.523 20.297 2.725 1 98.88 12 ILE B C 1
ATOM 1349 O O . ILE B 1 12 ? -11.719 20.562 2.898 1 98.88 12 ILE B O 1
ATOM 1353 N N . HIS B 1 13 ? -9.828 20.547 1.607 1 98.88 13 HIS B N 1
ATOM 1354 C CA . HIS B 1 13 ? -10.57 21.109 0.478 1 98.88 13 HIS B CA 1
ATOM 1355 C C . HIS B 1 13 ? -11.703 20.172 0.065 1 98.88 13 HIS B C 1
ATOM 1357 O O . HIS B 1 13 ? -11.547 18.953 0.065 1 98.88 13 HIS B O 1
ATOM 1363 N N . GLU B 1 14 ? -12.82 20.703 -0.422 1 98.31 14 GLU B N 1
ATOM 1364 C CA . GLU B 1 14 ? -14.047 19.953 -0.681 1 98.31 14 GLU B CA 1
ATOM 1365 C C . GLU B 1 14 ? -13.859 18.984 -1.838 1 98.31 14 GLU B C 1
ATOM 1367 O O . GLU B 1 14 ? -14.578 17.984 -1.934 1 98.31 14 GLU B O 1
ATOM 1372 N N . SER B 1 15 ? -12.867 19.156 -2.68 1 98.69 15 SER B N 1
ATOM 1373 C CA . SER B 1 15 ? -12.664 18.297 -3.85 1 98.69 15 SER B CA 1
ATOM 1374 C C . SER B 1 15 ? -11.922 17.031 -3.484 1 98.69 15 SER B C 1
ATOM 1376 O O . SER B 1 15 ? -11.797 16.109 -4.305 1 98.69 15 SER B O 1
ATOM 1378 N N . CYS B 1 16 ? -11.414 16.922 -2.271 1 98.81 16 CYS B N 1
ATOM 1379 C CA . CYS B 1 16 ? -10.555 15.805 -1.884 1 98.81 16 CYS B CA 1
ATOM 1380 C C . CYS B 1 16 ? -11.375 14.523 -1.713 1 98.81 16 CYS B C 1
ATOM 1382 O O . CYS B 1 16 ? -12.516 14.57 -1.257 1 98.81 16 CYS B O 1
ATOM 1384 N N . PHE B 1 17 ? -10.75 13.422 -2.166 1 98.81 17 PHE B N 1
ATOM 1385 C CA . PHE B 1 17 ? -11.258 12.117 -1.75 1 98.81 17 PHE B CA 1
ATOM 1386 C C . PHE B 1 17 ? -10.609 11.672 -0.446 1 98.81 17 PHE B C 1
ATOM 1388 O O . PHE B 1 17 ? -9.383 11.648 -0.335 1 98.81 17 PHE B O 1
ATOM 1395 N N . ILE B 1 18 ? -11.453 11.359 0.538 1 98.75 18 ILE B N 1
ATOM 1396 C CA . ILE B 1 18 ? -11 10.773 1.793 1 98.75 18 ILE B CA 1
ATOM 1397 C C . ILE B 1 18 ? -11.672 9.414 1.997 1 98.75 18 ILE B C 1
ATOM 1399 O O . ILE B 1 18 ? -12.891 9.344 2.17 1 98.75 18 ILE B O 1
ATOM 1403 N N . ALA B 1 19 ? -10.82 8.344 1.966 1 98.38 19 ALA B N 1
ATOM 1404 C CA . ALA B 1 19 ? -11.383 7.016 2.184 1 98.38 19 ALA B CA 1
ATOM 1405 C C . ALA B 1 19 ? -12.07 6.926 3.543 1 98.38 19 ALA B C 1
ATOM 1407 O O . ALA B 1 19 ? -11.617 7.531 4.516 1 98.38 19 ALA B O 1
ATOM 1408 N N . GLU B 1 20 ? -13.047 6.109 3.695 1 96.56 20 GLU B N 1
ATOM 1409 C CA . GLU B 1 20 ? -13.945 6.031 4.848 1 96.56 20 GLU B CA 1
ATOM 1410 C C . GLU B 1 20 ? -13.18 5.645 6.113 1 96.56 20 GLU B C 1
ATOM 1412 O O . GLU B 1 20 ? -13.523 6.082 7.211 1 96.56 20 GLU B O 1
ATOM 1417 N N . ASN B 1 21 ? -12.172 4.82 5.906 1 97.69 21 ASN B N 1
ATOM 1418 C CA . ASN B 1 21 ? -11.477 4.336 7.094 1 97.69 21 ASN B CA 1
ATOM 1419 C C . ASN B 1 21 ? -10.117 5 7.258 1 97.69 21 ASN B C 1
ATOM 1421 O O . ASN B 1 21 ? -9.234 4.461 7.926 1 97.69 21 ASN B O 1
ATOM 1425 N N . ALA B 1 22 ? -9.922 6.098 6.602 1 98.62 22 ALA B N 1
ATOM 1426 C CA . ALA B 1 22 ? -8.742 6.914 6.875 1 98.62 22 ALA B CA 1
ATOM 1427 C C . ALA B 1 22 ? -8.922 7.734 8.148 1 98.62 22 ALA B C 1
ATOM 1429 O O . ALA B 1 22 ? -10.055 8.023 8.555 1 98.62 22 ALA B O 1
ATOM 1430 N N . ALA B 1 23 ? -7.781 8.016 8.797 1 98.88 23 ALA B N 1
ATOM 1431 C CA . ALA B 1 23 ? -7.797 8.859 9.984 1 98.88 23 ALA B CA 1
ATOM 1432 C C . ALA B 1 23 ? -7.016 10.148 9.758 1 98.88 23 ALA B C 1
ATOM 1434 O O . ALA B 1 23 ? -5.82 10.109 9.453 1 98.88 23 ALA B O 1
ATOM 1435 N N . ILE B 1 24 ? -7.695 11.289 9.836 1 98.94 24 ILE B N 1
ATOM 1436 C CA . ILE B 1 24 ? -7.09 12.609 9.695 1 98.94 24 ILE B CA 1
ATOM 1437 C C . ILE B 1 24 ? -7.344 13.43 10.953 1 98.94 24 ILE B C 1
ATOM 1439 O O . ILE B 1 24 ? -8.492 13.742 11.281 1 98.94 24 ILE B O 1
ATOM 1443 N N . ILE B 1 25 ? -6.238 13.734 11.688 1 98.88 25 ILE B N 1
ATOM 1444 C CA . ILE B 1 25 ? -6.41 14.234 13.047 1 98.88 25 ILE B CA 1
ATOM 1445 C C . ILE B 1 25 ? -5.633 15.531 13.227 1 98.88 25 ILE B C 1
ATOM 1447 O O . ILE B 1 25 ? -4.422 15.578 13.008 1 98.88 25 ILE B O 1
ATOM 1451 N N . GLY B 1 26 ? -6.312 16.594 13.68 1 98.62 26 GLY B N 1
ATOM 1452 C CA . GLY B 1 26 ? -5.652 17.781 14.188 1 98.62 26 GLY B CA 1
ATOM 1453 C C . GLY B 1 26 ? -5.215 18.734 13.094 1 98.62 26 GLY B C 1
ATOM 1454 O O . GLY B 1 26 ? -6.004 19.078 12.203 1 98.62 26 GLY B O 1
ATOM 1455 N N . ASN B 1 27 ? -3.971 19.281 13.172 1 98.81 27 ASN B N 1
ATOM 1456 C CA . ASN B 1 27 ? -3.463 20.344 12.312 1 98.81 27 ASN B CA 1
ATOM 1457 C C . ASN B 1 27 ? -2.988 19.812 10.969 1 98.81 27 ASN B C 1
ATOM 1459 O O . ASN B 1 27 ? -1.786 19.781 10.695 1 98.81 27 ASN B O 1
ATOM 1463 N N . VAL B 1 28 ? -3.957 19.422 10.195 1 98.94 28 VAL B N 1
ATOM 1464 C CA . VAL B 1 28 ? -3.729 18.875 8.867 1 98.94 28 VAL B CA 1
ATOM 1465 C C . VAL B 1 28 ? -4.43 19.734 7.82 1 98.94 28 VAL B C 1
ATOM 1467 O O . VAL B 1 28 ? -5.609 20.062 7.969 1 98.94 28 VAL B O 1
ATOM 1470 N N . GLU B 1 29 ? -3.697 20.141 6.875 1 98.94 29 GLU B N 1
ATOM 1471 C CA . GLU B 1 29 ? -4.242 20.859 5.723 1 98.94 29 GLU B CA 1
ATOM 1472 C C . GLU B 1 29 ? -4.066 20.062 4.438 1 98.94 29 GLU B C 1
ATOM 1474 O O . GLU B 1 29 ? -2.957 19.625 4.117 1 98.94 29 GLU B O 1
ATOM 1479 N N . ILE B 1 30 ? -5.156 19.828 3.691 1 98.94 30 ILE B N 1
ATOM 1480 C CA . ILE B 1 30 ? -5.121 19.094 2.434 1 98.94 30 ILE B CA 1
ATOM 1481 C C . ILE B 1 30 ? -5.711 19.953 1.316 1 98.94 30 ILE B C 1
ATOM 1483 O O . ILE B 1 30 ? -6.875 20.359 1.383 1 98.94 30 ILE B O 1
ATOM 1487 N N . ALA B 1 31 ? -4.902 20.172 0.254 1 98.94 31 ALA B N 1
ATOM 1488 C CA . ALA B 1 31 ? -5.266 21.094 -0.815 1 98.94 31 ALA B CA 1
ATOM 1489 C C . ALA B 1 31 ? -6.09 20.406 -1.892 1 98.94 31 ALA B C 1
ATOM 1491 O O . ALA B 1 31 ? -6.352 19.203 -1.8 1 98.94 31 ALA B O 1
ATOM 1492 N N . GLU B 1 32 ? -6.453 21.156 -2.906 1 98.88 32 GLU B N 1
ATOM 1493 C CA . GLU B 1 32 ? -7.422 20.812 -3.939 1 98.88 32 GLU B CA 1
ATOM 1494 C C . GLU B 1 32 ? -7.039 19.5 -4.641 1 98.88 32 GLU B C 1
ATOM 1496 O O . GLU B 1 32 ? -5.867 19.297 -4.961 1 98.88 32 GLU B O 1
ATOM 1501 N N . ASN B 1 33 ? -7.977 18.594 -4.816 1 98.88 33 ASN B N 1
ATOM 1502 C CA . ASN B 1 33 ? -7.941 17.391 -5.641 1 98.88 33 ASN B CA 1
ATOM 1503 C C . ASN B 1 33 ? -7.055 16.312 -5.02 1 98.88 33 ASN B C 1
ATOM 1505 O O . ASN B 1 33 ? -6.883 15.234 -5.598 1 98.88 33 ASN B O 1
ATOM 1509 N N . SER B 1 34 ? -6.504 16.578 -3.91 1 98.94 34 SER B N 1
ATOM 1510 C CA . SER B 1 34 ? -5.703 15.547 -3.26 1 98.94 34 SER B CA 1
ATOM 1511 C C . SER B 1 34 ? -6.582 14.422 -2.715 1 98.94 34 SER B C 1
ATOM 1513 O O . SER B 1 34 ? -7.797 14.586 -2.586 1 98.94 34 SER B O 1
ATOM 1515 N N . ASN B 1 35 ? -5.992 13.305 -2.516 1 98.94 35 ASN B N 1
ATOM 1516 C CA . ASN B 1 35 ? -6.781 12.125 -2.156 1 98.94 35 ASN B CA 1
ATOM 1517 C C . ASN B 1 35 ? -6.039 11.234 -1.165 1 98.94 35 ASN B C 1
ATOM 1519 O O . ASN B 1 35 ? -4.84 11 -1.315 1 98.94 35 ASN B O 1
ATOM 1523 N N . ILE B 1 36 ? -6.742 10.805 -0.075 1 98.94 36 ILE B N 1
ATOM 1524 C CA . ILE B 1 36 ? -6.234 10.016 1.042 1 98.94 36 ILE B CA 1
ATOM 1525 C C . ILE B 1 36 ? -6.938 8.656 1.077 1 98.94 36 ILE B C 1
ATOM 1527 O O . ILE B 1 36 ? -8.164 8.586 1.219 1 98.94 36 ILE B O 1
ATOM 1531 N N . TRP B 1 37 ? -6.164 7.598 1.035 1 98.88 37 TRP B N 1
ATOM 1532 C CA . TRP B 1 37 ? -6.734 6.297 0.69 1 98.88 37 TRP B CA 1
ATOM 1533 C C . TRP B 1 37 ? -6.934 5.441 1.937 1 98.88 37 TRP B C 1
ATOM 1535 O O . TRP B 1 37 ? -6.758 5.918 3.059 1 98.88 37 TRP B O 1
ATOM 1545 N N . TYR B 1 38 ? -7.297 4.211 1.774 1 98.75 38 TYR B N 1
ATOM 1546 C CA . TYR B 1 38 ? -7.859 3.363 2.82 1 98.75 38 TYR B CA 1
ATOM 1547 C C . TYR B 1 38 ? -6.801 3.004 3.857 1 98.75 38 TYR B C 1
ATOM 1549 O O . TYR B 1 38 ? -5.688 2.607 3.506 1 98.75 38 TYR B O 1
ATOM 1557 N N . GLY B 1 39 ? -7.172 3.131 5.156 1 98.62 39 GLY B N 1
ATOM 1558 C CA . GLY B 1 39 ? -6.32 2.746 6.27 1 98.62 39 GLY B CA 1
ATOM 1559 C C . GLY B 1 39 ? -5.23 3.758 6.566 1 98.62 39 GLY B C 1
ATOM 1560 O O . GLY B 1 39 ? -4.469 3.598 7.52 1 98.62 39 GLY B O 1
ATOM 1561 N N . THR B 1 40 ? -5.184 4.824 5.789 1 98.88 40 THR B N 1
ATOM 1562 C CA . THR B 1 40 ? -4.145 5.84 5.945 1 98.88 40 THR B CA 1
ATOM 1563 C C . THR B 1 40 ? -4.379 6.664 7.207 1 98.88 40 THR B C 1
ATOM 1565 O O . THR B 1 40 ? -5.523 6.977 7.543 1 98.88 40 THR B O 1
ATOM 1568 N N . VAL B 1 41 ? -3.242 7.016 7.848 1 98.94 41 VAL B N 1
ATOM 1569 C CA . VAL B 1 41 ? -3.311 7.848 9.039 1 98.94 41 VAL B CA 1
ATOM 1570 C C . VAL B 1 41 ? -2.479 9.109 8.836 1 98.94 41 VAL B C 1
ATOM 1572 O O . VAL B 1 41 ? -1.274 9.039 8.586 1 98.94 41 VAL B O 1
ATOM 1575 N N . LEU B 1 42 ? -3.135 10.273 8.891 1 98.94 42 LEU B N 1
ATOM 1576 C CA . LEU B 1 42 ? -2.49 11.586 8.945 1 98.94 42 LEU B CA 1
ATOM 1577 C C . LEU B 1 42 ? -2.699 12.234 10.312 1 98.94 42 LEU B C 1
ATOM 1579 O O . LEU B 1 42 ? -3.83 12.562 10.68 1 98.94 42 LEU B O 1
ATOM 1583 N N . ARG B 1 43 ? -1.607 12.398 11.016 1 98.88 43 ARG B N 1
ATOM 1584 C CA . ARG B 1 43 ? -1.732 12.969 12.352 1 98.88 43 ARG B CA 1
ATOM 1585 C C . ARG B 1 43 ? -0.913 14.25 12.477 1 98.88 43 ARG B C 1
ATOM 1587 O O . ARG B 1 43 ? 0.316 14.219 12.383 1 98.88 43 ARG B O 1
ATOM 1594 N N . GLY B 1 44 ? -1.544 15.375 12.609 1 98.44 44 GLY B N 1
ATOM 1595 C CA . GLY B 1 44 ? -0.938 16.672 12.852 1 98.44 44 GLY B CA 1
ATOM 1596 C C . GLY B 1 44 ? -1.08 17.141 14.289 1 98.44 44 GLY B C 1
ATOM 1597 O O . GLY B 1 44 ? -1.513 18.266 14.539 1 98.44 44 GLY B O 1
ATOM 1598 N N . ASP B 1 45 ? -0.722 16.297 15.32 1 98.25 45 ASP B N 1
ATOM 1599 C CA . ASP B 1 45 ? -0.954 16.578 16.734 1 98.25 45 ASP B CA 1
ATOM 1600 C C . ASP B 1 45 ? 0.303 17.141 17.391 1 98.25 45 ASP B C 1
ATOM 1602 O O . ASP B 1 45 ? 0.232 17.719 18.484 1 98.25 45 ASP B O 1
ATOM 1606 N N . MET B 1 46 ? 1.487 16.938 16.719 1 98.44 46 MET B N 1
ATOM 1607 C CA . MET B 1 46 ? 2.727 17.438 17.297 1 98.44 46 MET B CA 1
ATOM 1608 C C . MET B 1 46 ? 3.205 18.688 16.562 1 98.44 46 MET B C 1
ATOM 1610 O O . MET B 1 46 ? 3.92 19.516 17.141 1 98.44 46 MET B O 1
ATOM 1614 N N . ASP B 1 47 ? 2.912 18.781 15.375 1 98.31 47 ASP B N 1
ATOM 1615 C CA . ASP B 1 47 ? 3.203 19.906 14.5 1 98.31 47 ASP B CA 1
ATOM 1616 C C . ASP B 1 47 ? 2.285 19.906 13.273 1 98.31 47 ASP B C 1
ATOM 1618 O O . ASP B 1 47 ? 1.405 19.047 13.156 1 98.31 47 ASP B O 1
ATOM 1622 N N . CYS B 1 48 ? 2.396 20.891 12.398 1 98.38 48 CYS B N 1
ATOM 1623 C CA . CYS B 1 48 ? 1.515 21.016 11.242 1 98.38 48 CYS B CA 1
ATOM 1624 C C . CYS B 1 48 ? 1.892 20.016 10.156 1 98.38 48 CYS B C 1
ATOM 1626 O O . CYS B 1 48 ? 3.068 19.688 9.992 1 98.38 48 CYS B O 1
ATOM 1628 N N . LEU B 1 49 ? 0.92 19.5 9.484 1 98.88 49 LEU B N 1
ATOM 1629 C CA . LEU B 1 49 ? 1.025 18.594 8.344 1 98.88 49 LEU B CA 1
ATOM 1630 C C . LEU B 1 49 ? 0.302 19.172 7.129 1 98.88 49 LEU B C 1
ATOM 1632 O O . LEU B 1 49 ? -0.916 19.359 7.16 1 98.88 49 LEU B O 1
ATOM 1636 N N . LYS B 1 50 ? 1.034 19.422 6.051 1 98.94 50 LYS B N 1
ATOM 1637 C CA . LYS B 1 50 ? 0.456 20.047 4.859 1 98.94 50 LYS B CA 1
ATOM 1638 C C . LYS B 1 50 ? 0.611 19.141 3.641 1 98.94 50 LYS B C 1
ATOM 1640 O O . LYS B 1 50 ? 1.704 18.641 3.365 1 98.94 50 LYS B O 1
ATOM 1645 N N . VAL B 1 51 ? -0.49 18.953 2.922 1 98.94 51 VAL B N 1
ATOM 1646 C CA . VAL B 1 51 ? -0.529 18.188 1.676 1 98.94 51 VAL B CA 1
ATOM 1647 C C . VAL B 1 51 ? -0.935 19.109 0.523 1 98.94 51 VAL B C 1
ATOM 1649 O O . VAL B 1 51 ? -2 19.734 0.562 1 98.94 51 VAL B O 1
ATOM 1652 N N . GLY B 1 52 ? -0.115 19.156 -0.53 1 98.94 52 GLY B N 1
ATOM 1653 C CA . GLY B 1 52 ? -0.354 20.031 -1.666 1 98.94 52 GLY B CA 1
ATOM 1654 C C . GLY B 1 52 ? -1.446 19.516 -2.59 1 98.94 52 GLY B C 1
ATOM 1655 O O . GLY B 1 52 ? -2.16 18.578 -2.256 1 98.94 52 GLY B O 1
ATOM 1656 N N . LYS B 1 53 ? -1.561 20.188 -3.789 1 98.94 53 LYS B N 1
ATOM 1657 C CA . LYS B 1 53 ? -2.611 19.891 -4.758 1 98.94 53 LYS B CA 1
ATOM 1658 C C . LYS B 1 53 ? -2.316 18.609 -5.52 1 98.94 53 LYS B C 1
ATOM 1660 O O . LYS B 1 53 ? -1.157 18.297 -5.805 1 98.94 53 LYS B O 1
ATOM 1665 N N . ASN B 1 54 ? -3.328 17.859 -5.852 1 98.94 54 ASN B N 1
ATOM 1666 C CA . ASN B 1 54 ? -3.264 16.703 -6.727 1 98.94 54 ASN B CA 1
ATOM 1667 C C . ASN B 1 54 ? -2.371 15.609 -6.141 1 98.94 54 ASN B C 1
ATOM 1669 O O . ASN B 1 54 ? -1.893 14.734 -6.867 1 98.94 54 ASN B O 1
ATOM 1673 N N . THR B 1 55 ? -2.086 15.688 -4.91 1 98.94 55 THR B N 1
ATOM 1674 C CA . THR B 1 55 ? -1.223 14.734 -4.219 1 98.94 55 THR B CA 1
ATOM 1675 C C . THR B 1 55 ? -2.031 13.555 -3.691 1 98.94 55 THR B C 1
ATOM 1677 O O . THR B 1 55 ? -3.17 13.727 -3.25 1 98.94 55 THR B O 1
ATOM 1680 N N . ASN B 1 56 ? -1.474 12.359 -3.848 1 98.94 56 ASN B N 1
ATOM 1681 C CA . ASN B 1 56 ? -2.135 11.18 -3.297 1 98.94 56 ASN B CA 1
ATOM 1682 C C . ASN B 1 56 ? -1.268 10.484 -2.246 1 98.94 56 ASN B C 1
ATOM 1684 O O . ASN B 1 56 ? -0.05 10.391 -2.408 1 98.94 56 ASN B O 1
ATOM 1688 N N . ILE B 1 57 ? -1.886 10.062 -1.136 1 99 57 ILE B N 1
ATOM 1689 C CA . ILE B 1 57 ? -1.293 9.234 -0.093 1 99 57 ILE B CA 1
ATOM 1690 C C . ILE B 1 57 ? -2.039 7.906 -0.007 1 99 57 ILE B C 1
ATOM 1692 O O . ILE B 1 57 ? -3.189 7.859 0.437 1 99 57 ILE B O 1
ATOM 1696 N N . GLN B 1 58 ? -1.341 6.852 -0.393 1 98.94 58 GLN B N 1
ATOM 1697 C CA . GLN B 1 58 ? -2 5.594 -0.738 1 98.94 58 GLN B CA 1
ATOM 1698 C C . GLN B 1 58 ? -2.189 4.715 0.496 1 98.94 58 GLN B C 1
ATOM 1700 O O . GLN B 1 58 ? -1.823 5.109 1.605 1 98.94 58 GLN B O 1
ATOM 1705 N N . ASP B 1 59 ? -2.77 3.555 0.327 1 98.88 59 ASP B N 1
ATOM 1706 C CA . ASP B 1 59 ? -3.363 2.701 1.352 1 98.88 59 ASP B CA 1
ATOM 1707 C C . ASP B 1 59 ? -2.357 2.393 2.459 1 98.88 59 ASP B C 1
ATOM 1709 O O . ASP B 1 59 ? -1.195 2.088 2.184 1 98.88 59 ASP B O 1
ATOM 1713 N N . ASN B 1 60 ? -2.812 2.471 3.736 1 98.88 60 ASN B N 1
ATOM 1714 C CA . ASN B 1 60 ? -2.137 2.023 4.949 1 98.88 60 ASN B CA 1
ATOM 1715 C C . ASN B 1 60 ? -0.832 2.781 5.176 1 98.88 60 ASN B C 1
ATOM 1717 O O . ASN B 1 60 ? 0.051 2.305 5.891 1 98.88 60 ASN B O 1
ATOM 1721 N N . SER B 1 61 ? -0.671 3.939 4.555 1 98.94 61 SER B N 1
ATOM 1722 C CA . SER B 1 61 ? 0.472 4.797 4.852 1 98.94 61 SER B CA 1
ATOM 1723 C C . SER B 1 61 ? 0.242 5.602 6.129 1 98.94 61 SER B C 1
ATOM 1725 O O . SER B 1 61 ? -0.902 5.828 6.523 1 98.94 61 SER B O 1
ATOM 1727 N N . THR B 1 62 ? 1.369 5.949 6.766 1 98.94 62 THR B N 1
ATOM 1728 C CA . THR B 1 62 ? 1.352 6.789 7.957 1 98.94 62 THR B CA 1
ATOM 1729 C C . THR B 1 62 ? 2.143 8.07 7.727 1 98.94 62 THR B C 1
ATOM 1731 O O . THR B 1 62 ? 3.299 8.023 7.301 1 98.94 62 THR B O 1
ATOM 1734 N N . VAL B 1 63 ? 1.495 9.227 7.969 1 98.94 63 VAL B N 1
ATOM 1735 C CA . VAL B 1 63 ? 2.154 10.523 7.898 1 98.94 63 VAL B CA 1
ATOM 1736 C C . VAL B 1 63 ? 2.066 11.227 9.25 1 98.94 63 VAL B C 1
ATOM 1738 O O . VAL B 1 63 ? 0.974 11.414 9.789 1 98.94 63 VAL B O 1
ATOM 1741 N N . HIS B 1 64 ? 3.152 11.508 9.75 1 98.94 64 HIS B N 1
ATOM 1742 C CA . HIS B 1 64 ? 3.236 12.125 11.07 1 98.94 64 HIS B CA 1
ATOM 1743 C C . HIS B 1 64 ? 4.395 13.117 11.148 1 98.94 64 HIS B C 1
ATOM 1745 O O . HIS B 1 64 ? 5.043 13.398 10.141 1 98.94 64 HIS B O 1
ATOM 1751 N N . ASN B 1 65 ? 4.492 13.828 12.219 1 98.38 65 ASN B N 1
ATOM 1752 C CA . ASN B 1 65 ? 5.555 14.805 12.445 1 98.38 65 ASN B CA 1
ATOM 1753 C C . ASN B 1 65 ? 6.012 14.812 13.898 1 98.38 65 ASN B C 1
ATOM 1755 O O . ASN B 1 65 ? 5.609 13.953 14.688 1 98.38 65 ASN B O 1
ATOM 1759 N N . ASP B 1 66 ? 7.016 15.547 14.164 1 98.06 66 ASP B N 1
ATOM 1760 C CA . ASP B 1 66 ? 7.52 15.781 15.516 1 98.06 66 ASP B CA 1
ATOM 1761 C C . ASP B 1 66 ? 7.406 17.25 15.898 1 98.06 66 ASP B C 1
ATOM 1763 O O . ASP B 1 66 ? 7.121 18.094 15.055 1 98.06 66 ASP B O 1
ATOM 1767 N N . HIS B 1 67 ? 7.582 17.453 17.25 1 97.88 67 HIS B N 1
ATOM 1768 C CA . HIS B 1 67 ? 7.586 18.844 17.672 1 97.88 67 HIS B CA 1
ATOM 1769 C C . HIS B 1 67 ? 8.617 19.656 16.891 1 97.88 67 HIS B C 1
ATOM 1771 O O . HIS B 1 67 ? 9.766 19.25 16.766 1 97.88 67 HIS B O 1
ATOM 1777 N N . ASN B 1 68 ? 8.25 20.75 16.406 1 97.75 68 ASN B N 1
ATOM 1778 C CA . ASN B 1 68 ? 9.078 21.688 15.656 1 97.75 68 ASN B CA 1
ATOM 1779 C C . ASN B 1 68 ? 9.633 21.047 14.391 1 97.75 68 ASN B C 1
ATOM 1781 O O . ASN B 1 68 ? 10.711 21.422 13.914 1 97.75 68 ASN B O 1
ATOM 1785 N N . THR B 1 69 ? 9.062 20.062 13.938 1 98.44 69 THR B N 1
ATOM 1786 C CA . THR B 1 69 ? 9.445 19.344 12.727 1 98.44 69 THR B CA 1
ATOM 1787 C C . THR B 1 69 ? 8.219 19.031 11.867 1 98.44 69 THR B C 1
ATOM 1789 O O . THR B 1 69 ? 7.723 17.906 11.867 1 98.44 69 THR B O 1
ATOM 1792 N N . PRO B 1 70 ? 7.707 20.047 11.156 1 98.75 70 PRO B N 1
ATOM 1793 C CA . PRO B 1 70 ? 6.5 19.859 10.352 1 98.75 70 PRO B CA 1
ATOM 1794 C C . PRO B 1 70 ? 6.703 18.875 9.203 1 98.75 70 PRO B C 1
ATOM 1796 O O . PRO B 1 70 ? 7.844 18.562 8.836 1 98.75 70 PRO B O 1
ATOM 1799 N N . THR B 1 71 ? 5.703 18.281 8.75 1 98.94 71 THR B N 1
ATOM 1800 C CA . THR B 1 71 ? 5.699 17.516 7.508 1 98.94 71 THR B CA 1
ATOM 1801 C C . THR B 1 71 ? 5.039 18.312 6.383 1 98.94 71 THR B C 1
ATOM 1803 O O . THR B 1 71 ? 3.885 18.734 6.504 1 98.94 71 THR B O 1
ATOM 1806 N N . LYS B 1 72 ? 5.754 18.547 5.309 1 98.94 72 LYS B N 1
ATOM 1807 C CA . LYS B 1 72 ? 5.27 19.312 4.16 1 98.94 72 LYS B CA 1
ATOM 1808 C C . LYS B 1 72 ? 5.418 18.516 2.869 1 98.94 72 LYS B C 1
ATOM 1810 O O . LYS B 1 72 ? 6.535 18.203 2.451 1 98.94 72 LYS B O 1
ATOM 1815 N N . ILE B 1 73 ? 4.305 18.219 2.268 1 98.94 73 ILE B N 1
ATOM 1816 C CA . ILE B 1 73 ? 4.27 17.469 1.019 1 98.94 73 ILE B CA 1
ATOM 1817 C C . ILE B 1 73 ? 3.768 18.359 -0.11 1 98.94 73 ILE B C 1
ATOM 1819 O O . ILE B 1 73 ? 2.701 18.969 0 1 98.94 73 ILE B O 1
ATOM 1823 N N . GLY B 1 74 ? 4.461 18.422 -1.205 1 98.94 74 GLY B N 1
ATOM 1824 C CA . GLY B 1 74 ? 4.184 19.344 -2.289 1 98.94 74 GLY B CA 1
ATOM 1825 C C . GLY B 1 74 ? 3.033 18.906 -3.174 1 98.94 74 GLY B C 1
ATOM 1826 O O . GLY B 1 74 ? 2.213 18.078 -2.77 1 98.94 74 GLY B O 1
ATOM 1827 N N . ASP B 1 75 ? 2.926 19.562 -4.41 1 98.94 75 ASP B N 1
ATOM 1828 C CA . ASP B 1 75 ? 1.895 19.281 -5.402 1 98.94 75 ASP B CA 1
ATOM 1829 C C . ASP B 1 75 ? 2.289 18.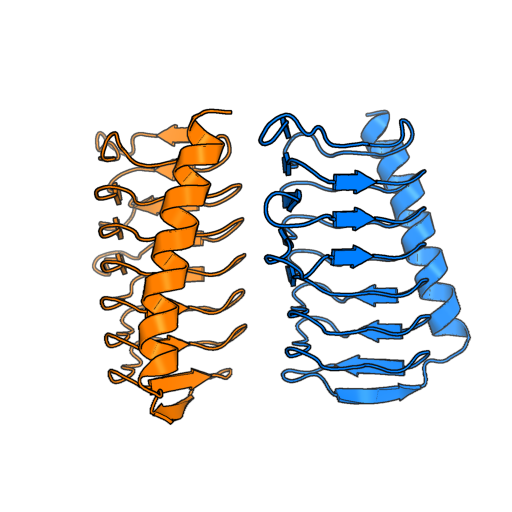094 -6.277 1 98.94 75 ASP B C 1
ATOM 1831 O O . ASP B 1 75 ? 3.471 17.891 -6.562 1 98.94 75 ASP B O 1
ATOM 1835 N N . ASN B 1 76 ? 1.273 17.328 -6.707 1 98.94 76 ASN B N 1
ATOM 1836 C CA . ASN B 1 76 ? 1.481 16.234 -7.652 1 98.94 76 ASN B CA 1
ATOM 1837 C C . ASN B 1 76 ? 2.445 15.188 -7.102 1 98.94 76 ASN B C 1
ATOM 1839 O O . ASN B 1 76 ? 3.305 14.68 -7.824 1 98.94 76 ASN B O 1
ATOM 1843 N N . VAL B 1 77 ? 2.338 14.938 -5.855 1 98.94 77 VAL B N 1
ATOM 1844 C CA . VAL B 1 77 ? 3.168 13.93 -5.207 1 98.94 77 VAL B CA 1
ATOM 1845 C C . VAL B 1 77 ? 2.393 12.617 -5.098 1 98.94 77 VAL B C 1
ATOM 1847 O O . VAL B 1 77 ? 1.183 12.625 -4.855 1 98.94 77 VAL B O 1
ATOM 1850 N N . THR B 1 78 ? 3.053 11.531 -5.32 1 98.94 78 THR B N 1
ATOM 1851 C CA . THR B 1 78 ? 2.527 10.195 -5.074 1 98.94 78 THR B CA 1
ATOM 1852 C C . THR B 1 78 ? 3.289 9.508 -3.941 1 98.94 78 THR B C 1
ATOM 1854 O O . THR B 1 78 ? 4.5 9.289 -4.043 1 98.94 78 THR B O 1
ATOM 1857 N N . ILE B 1 79 ? 2.6 9.234 -2.844 1 98.94 79 ILE B N 1
ATOM 1858 C CA . ILE B 1 79 ? 3.146 8.422 -1.762 1 98.94 79 ILE B CA 1
ATOM 1859 C C . ILE B 1 79 ? 2.594 7 -1.853 1 98.94 79 ILE B C 1
ATOM 1861 O O . ILE B 1 79 ? 1.418 6.766 -1.568 1 98.94 79 ILE B O 1
ATOM 1865 N N . GLY B 1 80 ? 3.475 6.066 -2.17 1 98.88 80 GLY B N 1
ATOM 1866 C CA . GLY B 1 80 ? 3.061 4.699 -2.434 1 98.88 80 GLY B CA 1
ATOM 1867 C C . GLY B 1 80 ? 2.543 3.984 -1.201 1 98.88 80 GLY B C 1
ATOM 1868 O O . GLY B 1 80 ? 2.754 4.441 -0.076 1 98.88 80 GLY B O 1
ATOM 1869 N N . HIS B 1 81 ? 1.899 2.838 -1.379 1 98.94 81 HIS B N 1
ATOM 1870 C CA . HIS B 1 81 ? 1.251 2.043 -0.342 1 98.94 81 HIS B CA 1
ATOM 1871 C C . HIS B 1 81 ? 2.197 1.785 0.826 1 98.94 81 HIS B C 1
ATOM 1873 O O . HIS B 1 81 ? 3.395 1.568 0.625 1 98.94 81 HIS B O 1
ATOM 1879 N N . ASN B 1 82 ? 1.634 1.788 2.127 1 98.94 82 ASN B N 1
ATOM 1880 C CA . ASN B 1 82 ? 2.332 1.356 3.332 1 98.94 82 ASN B CA 1
ATOM 1881 C C . ASN B 1 82 ? 3.637 2.125 3.529 1 98.94 82 ASN B C 1
ATOM 1883 O O . ASN B 1 82 ? 4.633 1.558 3.98 1 98.94 82 ASN B O 1
ATOM 1887 N N . SER B 1 83 ? 3.703 3.357 3.111 1 98.94 83 SER B N 1
ATOM 1888 C CA . SER B 1 83 ? 4.871 4.199 3.348 1 98.94 83 SER B CA 1
ATOM 1889 C C . SER B 1 83 ? 4.777 4.914 4.691 1 98.94 83 SER B C 1
ATOM 1891 O O . SER B 1 83 ? 3.693 5.02 5.27 1 98.94 83 SER B O 1
ATOM 1893 N N . ILE B 1 84 ? 5.934 5.371 5.191 1 98.94 84 ILE B N 1
ATOM 1894 C CA . ILE B 1 84 ? 6.016 6.18 6.402 1 98.94 84 ILE B CA 1
ATOM 1895 C C . ILE B 1 84 ? 6.695 7.512 6.09 1 98.94 84 ILE B C 1
ATOM 1897 O O . ILE B 1 84 ? 7.84 7.539 5.637 1 98.94 84 ILE B O 1
ATOM 1901 N N . ILE B 1 85 ? 5.969 8.562 6.32 1 98.94 85 ILE B N 1
ATOM 1902 C CA . ILE B 1 85 ? 6.461 9.922 6.102 1 98.94 85 ILE B CA 1
ATOM 1903 C C . ILE B 1 85 ? 6.492 10.68 7.426 1 98.94 85 ILE B C 1
ATOM 1905 O O . ILE B 1 85 ? 5.453 10.883 8.055 1 98.94 85 ILE B O 1
ATOM 1909 N N . HIS B 1 86 ? 7.672 11.062 7.844 1 98.94 86 HIS B N 1
ATOM 1910 C CA . HIS B 1 86 ? 7.758 11.602 9.195 1 98.94 86 HIS B CA 1
ATOM 1911 C C . HIS B 1 86 ? 8.594 12.883 9.227 1 98.94 86 HIS B C 1
ATOM 1913 O O . HIS B 1 86 ? 9.82 12.828 9.078 1 98.94 86 HIS B O 1
ATOM 1919 N N . GLY B 1 87 ? 8.016 14.023 9.5 1 98.81 87 GLY B N 1
ATOM 1920 C CA . GLY B 1 87 ? 8.695 15.281 9.773 1 98.81 87 GLY B CA 1
ATOM 1921 C C . GLY B 1 87 ? 9.664 15.688 8.68 1 98.81 87 GLY B C 1
ATOM 1922 O O . GLY B 1 87 ? 10.82 16.016 8.953 1 98.81 87 GLY B O 1
ATOM 1923 N N . CYS B 1 88 ? 9.227 15.742 7.457 1 98.88 88 CYS B N 1
ATOM 1924 C CA . CYS B 1 88 ? 10.109 15.984 6.324 1 98.88 88 CYS B CA 1
ATOM 1925 C C . CYS B 1 88 ? 9.461 16.938 5.324 1 98.88 88 CYS B C 1
ATOM 1927 O O . CYS B 1 88 ? 8.305 17.312 5.484 1 98.88 88 CYS B O 1
ATOM 1929 N N . SER B 1 89 ? 10.273 17.375 4.344 1 98.94 89 SER B N 1
ATOM 1930 C CA . SER B 1 89 ? 9.805 18.188 3.229 1 98.94 89 SER B CA 1
ATOM 1931 C C . SER B 1 89 ? 9.977 17.469 1.9 1 98.94 89 SER B C 1
ATOM 1933 O O . SER B 1 89 ? 11.086 17.047 1.552 1 98.94 89 SER B O 1
ATOM 1935 N N . ILE B 1 90 ? 8.898 17.297 1.189 1 98.94 90 ILE B N 1
ATOM 1936 C CA . ILE B 1 90 ? 8.883 16.672 -0.125 1 98.94 90 ILE B CA 1
ATOM 1937 C C . ILE B 1 90 ? 8.461 17.688 -1.184 1 98.94 90 ILE B C 1
ATOM 1939 O O . ILE B 1 90 ? 7.375 18.266 -1.099 1 98.94 90 ILE B O 1
ATOM 1943 N N . GLY B 1 91 ? 9.312 17.875 -2.211 1 98.94 91 GLY B N 1
ATOM 1944 C CA . GLY B 1 91 ? 9.031 18.844 -3.27 1 98.94 91 GLY B CA 1
ATOM 1945 C C . GLY B 1 91 ? 7.914 18.391 -4.195 1 98.94 91 GLY B C 1
ATOM 1946 O O . GLY B 1 91 ? 7.312 17.328 -3.984 1 98.94 91 GLY B O 1
ATOM 1947 N N . ASP B 1 92 ? 7.641 19.297 -5.238 1 98.94 92 ASP B N 1
ATOM 1948 C CA . ASP B 1 92 ? 6.582 19 -6.195 1 98.94 92 ASP B CA 1
ATOM 1949 C C . ASP B 1 92 ? 6.984 17.859 -7.133 1 98.94 92 ASP B C 1
ATOM 1951 O O . ASP B 1 92 ? 8.172 17.672 -7.41 1 98.94 92 ASP B O 1
ATOM 1955 N N . ASN B 1 93 ? 5.977 17.109 -7.594 1 98.88 93 ASN B N 1
ATOM 1956 C CA . ASN B 1 93 ? 6.195 16.109 -8.633 1 98.88 93 ASN B CA 1
ATOM 1957 C C . ASN B 1 93 ? 7.215 15.055 -8.195 1 98.88 93 ASN B C 1
ATOM 1959 O O . ASN B 1 93 ? 8.18 14.789 -8.914 1 98.88 93 ASN B O 1
ATOM 1963 N N . VAL B 1 94 ? 6.965 14.516 -7.027 1 98.94 94 VAL B N 1
ATOM 1964 C CA . VAL B 1 94 ? 7.82 13.477 -6.469 1 98.94 94 VAL B CA 1
ATOM 1965 C C . VAL B 1 94 ? 7.027 12.18 -6.312 1 98.94 94 VAL B C 1
ATOM 1967 O O . VAL B 1 94 ? 5.84 12.203 -5.973 1 98.94 94 VAL B O 1
ATOM 1970 N N . LEU B 1 95 ? 7.656 11.086 -6.633 1 98.94 95 LEU B N 1
ATOM 1971 C CA . LEU B 1 95 ? 7.102 9.766 -6.363 1 98.94 95 LEU B CA 1
ATOM 1972 C C . LEU B 1 95 ? 7.914 9.047 -5.293 1 98.94 95 LEU B C 1
ATOM 1974 O O . LEU B 1 95 ? 9.102 8.789 -5.477 1 98.94 95 LEU B O 1
ATOM 1978 N N . ILE B 1 96 ? 7.258 8.805 -4.152 1 98.94 96 ILE B N 1
ATOM 1979 C CA . ILE B 1 96 ? 7.828 7.957 -3.109 1 98.94 96 ILE B CA 1
ATOM 1980 C C . ILE B 1 96 ? 7.355 6.516 -3.297 1 98.94 96 ILE B C 1
ATOM 1982 O O . ILE B 1 96 ? 6.168 6.219 -3.139 1 98.94 96 ILE B O 1
ATOM 1986 N N . GLY B 1 97 ? 8.281 5.648 -3.555 1 98.88 97 GLY B N 1
ATOM 1987 C CA . GLY B 1 97 ? 7.93 4.262 -3.789 1 98.88 97 GLY B CA 1
ATOM 1988 C C . GLY B 1 97 ? 7.281 3.598 -2.588 1 98.88 97 GLY B C 1
ATOM 1989 O O . GLY B 1 97 ? 7.59 3.939 -1.443 1 98.88 97 GLY B O 1
ATOM 1990 N N . MET B 1 98 ? 6.395 2.627 -2.898 1 98.88 98 MET B N 1
ATOM 1991 C CA . MET B 1 98 ? 5.66 1.926 -1.849 1 98.88 98 MET B CA 1
ATOM 1992 C C . MET B 1 98 ? 6.617 1.308 -0.834 1 98.88 98 MET B C 1
ATOM 1994 O O . MET B 1 98 ? 7.695 0.841 -1.197 1 98.88 98 MET B O 1
ATOM 1998 N N . GLY B 1 99 ? 6.184 1.372 0.463 1 98.94 99 GLY B N 1
ATOM 1999 C CA . GLY B 1 99 ? 6.945 0.769 1.546 1 98.94 99 GLY B CA 1
ATOM 2000 C C . GLY B 1 99 ? 8.141 1.601 1.973 1 98.94 99 GLY B C 1
ATOM 2001 O O . GLY B 1 99 ? 8.906 1.188 2.842 1 98.94 99 GLY B O 1
ATOM 2002 N N . SER B 1 100 ? 8.383 2.734 1.435 1 98.94 100 SER B N 1
ATOM 2003 C CA . SER B 1 100 ? 9.539 3.553 1.765 1 98.94 100 SER B CA 1
ATOM 2004 C C . SER B 1 100 ? 9.336 4.301 3.078 1 98.94 100 SER B C 1
ATOM 2006 O O . SER B 1 100 ? 8.203 4.48 3.525 1 98.94 100 SER B O 1
ATOM 2008 N N . ILE B 1 101 ? 10.438 4.727 3.705 1 98.94 101 ILE B N 1
ATOM 2009 C CA . ILE B 1 101 ? 10.453 5.457 4.969 1 98.94 101 ILE B CA 1
ATOM 2010 C C . ILE B 1 101 ? 11.258 6.746 4.805 1 98.94 101 ILE B C 1
ATOM 2012 O O . ILE B 1 101 ? 12.414 6.715 4.387 1 98.94 101 ILE B O 1
ATOM 2016 N N . ILE B 1 102 ? 10.641 7.84 5.051 1 98.94 102 ILE B N 1
ATOM 2017 C CA . ILE B 1 102 ? 11.297 9.141 5.039 1 98.94 102 ILE B CA 1
ATOM 2018 C C . ILE B 1 102 ? 11.352 9.703 6.457 1 98.94 102 ILE B C 1
ATOM 2020 O O . ILE B 1 102 ? 10.32 9.953 7.074 1 98.94 102 ILE B O 1
ATOM 2024 N N . LEU B 1 103 ? 12.57 10 6.957 1 98.88 103 LEU B N 1
ATOM 2025 C CA . LEU B 1 103 ? 12.727 10.359 8.367 1 98.88 103 LEU B CA 1
ATOM 2026 C C . LEU B 1 103 ? 12.797 11.875 8.531 1 98.88 103 LEU B C 1
ATOM 2028 O O . LEU B 1 103 ? 12.836 12.609 7.547 1 98.88 103 LEU B O 1
ATOM 2032 N N . ASN B 1 104 ? 12.938 12.227 9.719 1 98.81 104 ASN B N 1
ATOM 2033 C CA . ASN B 1 104 ? 12.852 13.625 10.133 1 98.81 104 ASN B CA 1
ATOM 2034 C C . ASN B 1 104 ? 13.906 14.484 9.445 1 98.81 104 ASN B C 1
ATOM 2036 O O . ASN B 1 104 ? 15.055 14.047 9.289 1 98.81 104 ASN B O 1
ATOM 2040 N N . ASN B 1 105 ? 13.461 15.688 9.062 1 98.81 105 ASN B N 1
ATOM 2041 C CA . ASN B 1 105 ? 14.344 16.766 8.609 1 98.81 105 ASN B CA 1
ATOM 2042 C C . ASN B 1 105 ? 14.992 16.422 7.27 1 98.81 105 ASN B C 1
ATOM 2044 O O . ASN B 1 105 ? 15.953 17.062 6.855 1 98.81 105 ASN B O 1
ATOM 2048 N N . SER B 1 106 ? 14.578 15.383 6.684 1 98.88 106 SER B N 1
ATOM 2049 C CA . SER B 1 106 ? 15.016 15.117 5.32 1 98.88 106 SER B CA 1
ATOM 2050 C C . SER B 1 106 ? 14.305 16.016 4.324 1 98.88 106 SER B C 1
ATOM 2052 O O . SER B 1 106 ? 13.227 16.547 4.617 1 98.88 106 SER B O 1
ATOM 2054 N N . GLU B 1 107 ? 14.922 16.266 3.242 1 98.94 107 GLU B N 1
ATOM 2055 C CA . GLU B 1 107 ? 14.391 17.078 2.148 1 98.94 107 GLU B CA 1
ATOM 2056 C C . GLU B 1 107 ? 14.508 16.344 0.814 1 98.94 107 GLU B C 1
ATOM 2058 O O . GLU B 1 107 ? 15.602 15.945 0.407 1 98.94 107 GLU B O 1
ATOM 2063 N N . ILE B 1 108 ? 13.414 16.172 0.153 1 98.94 108 ILE B N 1
ATOM 2064 C CA . ILE B 1 108 ? 13.383 15.547 -1.162 1 98.94 108 ILE B CA 1
ATOM 2065 C C . ILE B 1 108 ? 13.125 16.594 -2.234 1 98.94 108 ILE B C 1
ATOM 2067 O O . ILE B 1 108 ? 12.055 17.219 -2.256 1 98.94 108 ILE B O 1
ATOM 2071 N N . GLY B 1 109 ? 14.055 16.75 -3.148 1 98.94 109 GLY B N 1
ATOM 2072 C CA . GLY B 1 109 ? 13.906 17.703 -4.23 1 98.94 109 GLY B CA 1
ATOM 2073 C C . GLY B 1 109 ? 12.805 17.344 -5.203 1 98.94 109 GLY B C 1
ATOM 2074 O O . GLY B 1 109 ? 12.383 16.172 -5.27 1 98.94 109 GLY B O 1
ATOM 2075 N N . GLU B 1 110 ? 12.359 18.359 -6.02 1 98.88 110 GLU B N 1
ATOM 2076 C CA . GLU B 1 110 ? 11.266 18.156 -6.969 1 98.88 110 GLU B CA 1
ATOM 2077 C C . GLU B 1 110 ? 11.695 17.234 -8.109 1 98.88 110 GLU B C 1
ATOM 2079 O O . GLU B 1 110 ? 12.891 17.016 -8.336 1 98.88 110 GLU B O 1
ATOM 2084 N N . ASN B 1 111 ? 10.688 16.688 -8.789 1 98.88 111 ASN B N 1
ATOM 2085 C CA . ASN B 1 111 ? 10.922 15.828 -9.945 1 98.88 111 ASN B CA 1
ATOM 2086 C C . ASN B 1 111 ? 11.844 14.664 -9.602 1 98.88 111 ASN B C 1
ATOM 2088 O O . ASN B 1 111 ? 12.805 14.391 -10.328 1 98.88 111 ASN B O 1
ATOM 2092 N N . THR B 1 112 ? 11.578 13.992 -8.523 1 98.88 112 THR B N 1
ATOM 2093 C CA . THR B 1 112 ? 12.453 12.953 -7.988 1 98.88 112 THR B CA 1
ATOM 2094 C C . THR B 1 112 ? 11.664 11.672 -7.707 1 98.88 112 THR B C 1
ATOM 2096 O O . THR B 1 112 ? 10.484 11.727 -7.375 1 98.88 112 THR B O 1
ATOM 2099 N N . ILE B 1 113 ? 12.32 10.57 -7.867 1 98.94 113 ILE B N 1
ATOM 2100 C CA . ILE B 1 113 ? 11.75 9.281 -7.5 1 98.94 113 ILE B CA 1
ATOM 2101 C C . ILE B 1 113 ? 12.57 8.648 -6.379 1 98.94 113 ILE B C 1
ATOM 2103 O O . ILE B 1 113 ? 13.797 8.531 -6.488 1 98.94 113 ILE B O 1
ATOM 2107 N N . ILE B 1 114 ? 11.914 8.305 -5.273 1 98.94 114 ILE B N 1
ATOM 2108 C CA . ILE B 1 114 ? 12.477 7.406 -4.266 1 98.94 114 ILE B CA 1
ATOM 2109 C C . ILE B 1 114 ? 11.992 5.98 -4.523 1 98.94 114 ILE B C 1
ATOM 2111 O O . ILE B 1 114 ? 10.789 5.711 -4.508 1 98.94 114 ILE B O 1
ATOM 2115 N N . GLY B 1 115 ? 12.852 5.098 -4.758 1 98.81 115 GLY B N 1
ATOM 2116 C CA . GLY B 1 115 ? 12.492 3.725 -5.078 1 98.81 115 GLY B CA 1
ATOM 2117 C C . GLY B 1 115 ? 11.75 3.025 -3.957 1 98.81 115 GLY B C 1
ATOM 2118 O O . GLY B 1 115 ? 11.836 3.436 -2.799 1 98.81 115 GLY B O 1
ATOM 2119 N N . ALA B 1 116 ? 11 1.978 -4.344 1 98.88 116 ALA B N 1
ATOM 2120 C CA . ALA B 1 116 ? 10.227 1.212 -3.369 1 98.88 116 ALA B CA 1
ATOM 2121 C C . ALA B 1 116 ? 11.125 0.644 -2.277 1 98.88 116 ALA B C 1
ATOM 2123 O O . ALA B 1 116 ? 12.242 0.202 -2.555 1 98.88 116 ALA B O 1
ATOM 2124 N N . GLY B 1 117 ? 10.594 0.687 -0.999 1 98.81 117 GLY B N 1
ATOM 2125 C CA . GLY B 1 117 ? 11.289 0.07 0.123 1 98.81 117 GLY B CA 1
ATOM 2126 C C . GLY B 1 117 ? 12.508 0.845 0.571 1 98.81 117 GLY B C 1
ATOM 2127 O O . GLY B 1 117 ? 13.32 0.341 1.352 1 98.81 117 GLY B O 1
ATOM 2128 N N . SER B 1 118 ? 12.695 2.025 0.139 1 98.88 118 SER B N 1
ATOM 2129 C CA . SER B 1 118 ? 13.891 2.803 0.447 1 98.88 118 SER B CA 1
ATOM 2130 C C . SER B 1 118 ? 13.781 3.459 1.82 1 98.88 118 SER B C 1
ATOM 2132 O O . SER B 1 118 ? 12.68 3.688 2.322 1 98.88 118 SER B O 1
ATOM 2134 N N . LEU B 1 119 ? 14.898 3.732 2.398 1 98.94 119 LEU B N 1
ATOM 2135 C CA . LEU B 1 119 ? 15 4.477 3.648 1 98.94 119 LEU B CA 1
ATOM 2136 C C . LEU B 1 119 ? 15.781 5.77 3.449 1 98.94 119 LEU B C 1
ATOM 2138 O O . LEU B 1 119 ? 16.984 5.734 3.168 1 98.94 119 LEU B O 1
ATOM 2142 N N . VAL B 1 120 ? 15.133 6.887 3.559 1 98.94 120 VAL B N 1
ATOM 2143 C CA . VAL B 1 120 ? 15.805 8.18 3.604 1 98.94 120 VAL B CA 1
ATOM 2144 C C . VAL B 1 120 ? 16.047 8.594 5.055 1 98.94 120 VAL B C 1
ATOM 2146 O O . VAL B 1 120 ? 15.094 8.883 5.785 1 98.94 120 VAL B O 1
ATOM 2149 N N . THR B 1 121 ? 17.281 8.68 5.402 1 98.81 121 THR B N 1
ATOM 2150 C CA . THR B 1 121 ? 17.625 8.859 6.809 1 98.81 121 THR B CA 1
ATOM 2151 C C . THR B 1 121 ? 17.453 10.312 7.234 1 98.81 121 THR B C 1
ATOM 2153 O O . THR B 1 121 ? 17.297 11.195 6.387 1 98.81 121 THR B O 1
ATOM 2156 N N . GLN B 1 122 ? 17.469 10.484 8.539 1 98.75 122 GLN B N 1
ATOM 2157 C CA . GLN B 1 122 ? 17.219 11.789 9.133 1 98.75 122 GLN B CA 1
ATOM 2158 C C . GLN B 1 122 ? 18.172 12.844 8.562 1 98.75 122 GLN B C 1
ATOM 2160 O O . GLN B 1 122 ? 19.375 12.617 8.469 1 98.75 122 GLN B O 1
ATOM 2165 N N . GLY B 1 123 ? 17.594 13.906 8.148 1 98.69 123 GLY B N 1
ATOM 2166 C CA . GLY B 1 123 ? 18.391 15.047 7.715 1 98.69 123 GLY B CA 1
ATOM 2167 C C . GLY B 1 123 ? 18.922 14.906 6.301 1 98.69 123 GLY B C 1
ATOM 2168 O O . GLY B 1 123 ? 19.531 15.836 5.766 1 98.69 123 GLY B O 1
ATOM 2169 N N . LYS B 1 124 ? 18.766 13.805 5.699 1 98.75 124 LYS B N 1
ATOM 2170 C CA . LYS B 1 124 ? 19.281 13.562 4.352 1 98.75 124 LYS B CA 1
ATOM 2171 C C . LYS B 1 124 ? 18.625 14.516 3.346 1 98.75 124 LYS B C 1
ATOM 2173 O O . LYS B 1 124 ? 17.422 14.727 3.375 1 98.75 124 LYS B O 1
ATOM 2178 N N . LYS B 1 125 ? 19.422 15.125 2.494 1 98.88 125 LYS B N 1
ATOM 2179 C CA . LYS B 1 125 ? 18.922 15.992 1.429 1 98.88 125 LYS B CA 1
ATOM 2180 C C . LYS B 1 125 ? 19.094 15.336 0.062 1 98.88 125 LYS B C 1
ATOM 2182 O O . LYS B 1 125 ? 20.219 15.07 -0.372 1 98.88 125 LYS B O 1
ATOM 2187 N N . ILE B 1 126 ? 18.078 15.039 -0.642 1 98.94 126 ILE B N 1
ATOM 2188 C CA . ILE B 1 126 ? 18.078 14.438 -1.97 1 98.94 126 ILE B CA 1
ATOM 2189 C C . ILE B 1 126 ? 17.875 15.516 -3.029 1 98.94 126 ILE B C 1
ATOM 2191 O O . ILE B 1 126 ? 16.875 16.234 -2.994 1 98.94 126 ILE B O 1
ATOM 2195 N N . PRO B 1 127 ? 18.781 15.625 -3.996 1 98.81 127 PRO B N 1
ATOM 2196 C CA . PRO B 1 127 ? 18.625 16.656 -5.027 1 98.81 127 PRO B CA 1
ATOM 2197 C C . PRO B 1 127 ? 17.422 16.406 -5.941 1 98.81 127 PRO B C 1
ATOM 2199 O O . PRO B 1 127 ? 16.844 15.312 -5.922 1 98.81 127 PRO B O 1
ATOM 2202 N N . SER B 1 128 ? 17.109 17.484 -6.727 1 98.88 128 SER B N 1
ATOM 2203 C CA . SER B 1 128 ? 16.016 17.359 -7.68 1 98.88 128 SER B CA 1
ATOM 2204 C C . SER B 1 128 ? 16.422 16.516 -8.891 1 98.88 128 SER B C 1
ATOM 2206 O O . SER B 1 128 ? 17.594 16.469 -9.242 1 98.88 128 SER B O 1
ATOM 2208 N N . GLY B 1 129 ? 15.445 15.852 -9.438 1 98.81 129 GLY B N 1
ATOM 2209 C CA . GLY B 1 129 ? 15.594 15.25 -10.758 1 98.81 129 GLY B CA 1
ATOM 2210 C C . GLY B 1 129 ? 16.312 13.914 -10.719 1 98.81 129 GLY B C 1
ATOM 2211 O O . GLY B 1 129 ? 16.938 13.516 -11.703 1 98.81 129 GLY B O 1
ATOM 2212 N N . VAL B 1 130 ? 16.297 13.203 -9.547 1 98.88 130 VAL B N 1
ATOM 2213 C CA . VAL B 1 130 ? 17.125 12.008 -9.453 1 98.88 130 VAL B CA 1
ATOM 2214 C C . VAL B 1 130 ? 16.266 10.805 -9.078 1 98.88 130 VAL B C 1
ATOM 2216 O O . VAL B 1 130 ? 15.156 10.969 -8.57 1 98.88 130 VAL B O 1
ATOM 2219 N N . LEU B 1 131 ? 16.719 9.68 -9.484 1 98.88 131 LEU B N 1
ATOM 2220 C CA . LEU B 1 131 ? 16.297 8.43 -8.875 1 98.88 131 LEU B CA 1
ATOM 2221 C C . LEU B 1 131 ? 17.172 8.094 -7.672 1 98.88 131 LEU B C 1
ATOM 2223 O O . LEU B 1 131 ? 18.406 8 -7.793 1 98.88 131 LEU B O 1
ATOM 2227 N N . CYS B 1 132 ? 16.562 7.945 -6.523 1 98.81 132 CYS B N 1
ATOM 2228 C CA . CYS B 1 132 ? 17.234 7.555 -5.281 1 98.81 132 CYS B CA 1
ATOM 2229 C C . CYS B 1 132 ? 16.656 6.238 -4.754 1 98.81 132 CYS B C 1
ATOM 2231 O O . CYS B 1 132 ? 15.453 6.023 -4.781 1 98.81 132 CYS B O 1
ATOM 2233 N N . MET B 1 133 ? 17.469 5.297 -4.32 1 98.62 133 MET B N 1
ATOM 2234 C CA . MET B 1 133 ? 16.938 4.031 -3.82 1 98.62 133 MET B CA 1
ATOM 2235 C C . MET B 1 133 ? 17.906 3.389 -2.832 1 98.62 133 MET B C 1
ATOM 2237 O O . MET B 1 133 ? 19.078 3.752 -2.785 1 98.62 133 MET B O 1
ATOM 2241 N N . GLY B 1 134 ? 17.312 2.506 -1.997 1 98.12 134 GLY B N 1
ATOM 2242 C CA . GLY B 1 134 ? 18.125 1.729 -1.078 1 98.12 134 GLY B CA 1
ATOM 2243 C C . GLY B 1 134 ? 17.875 2.066 0.378 1 98.12 134 GLY B C 1
ATOM 2244 O O . GLY B 1 134 ? 17.062 2.951 0.684 1 98.12 134 GLY B O 1
ATOM 2245 N N . SER B 1 135 ? 18.562 1.278 1.306 1 98 135 SER B N 1
ATOM 2246 C CA . SER B 1 135 ? 18.484 1.461 2.752 1 98 135 SER B CA 1
ATOM 2247 C C . SER B 1 135 ? 19.875 1.356 3.395 1 98 135 SER B C 1
ATOM 2249 O O . SER B 1 135 ? 20.344 0.257 3.691 1 98 135 SER B O 1
ATOM 2251 N N . PRO B 1 136 ? 20.562 2.436 3.549 1 98.12 136 PRO B N 1
ATOM 2252 C CA . PRO B 1 136 ? 20.078 3.801 3.332 1 98.12 136 PRO B CA 1
ATOM 2253 C C . PRO B 1 136 ? 20.016 4.18 1.854 1 98.12 136 PRO B C 1
ATOM 2255 O O . PRO B 1 136 ? 20.766 3.623 1.044 1 98.12 136 PRO B O 1
ATOM 2258 N N . ALA B 1 137 ? 19.156 5.113 1.524 1 98.62 137 ALA B N 1
ATOM 2259 C CA . ALA B 1 137 ? 18.922 5.512 0.139 1 98.62 137 ALA B CA 1
ATOM 2260 C C . ALA B 1 137 ? 20.109 6.312 -0.407 1 98.62 137 ALA B C 1
ATOM 2262 O O . ALA B 1 137 ? 20.672 7.148 0.297 1 98.62 137 ALA B O 1
ATOM 2263 N N . LYS B 1 138 ? 20.422 6.055 -1.645 1 98.62 138 LYS B N 1
ATOM 2264 C CA . LYS B 1 138 ? 21.453 6.781 -2.369 1 98.62 138 LYS B CA 1
ATOM 2265 C C . LYS B 1 138 ? 20.984 7.16 -3.771 1 98.62 138 LYS B C 1
ATOM 2267 O O . LYS B 1 138 ? 20.156 6.465 -4.363 1 98.62 138 LYS B O 1
ATOM 2272 N N . VAL B 1 139 ? 21.547 8.312 -4.25 1 98.69 139 VAL B N 1
ATOM 2273 C CA . VAL B 1 139 ? 21.266 8.711 -5.625 1 98.69 139 VAL B CA 1
ATOM 2274 C C . VAL B 1 139 ? 21.875 7.695 -6.594 1 98.69 139 VAL B C 1
ATOM 2276 O O . VAL B 1 139 ? 23.047 7.348 -6.48 1 98.69 139 VAL B O 1
ATOM 2279 N N . VAL B 1 140 ? 21.094 7.246 -7.559 1 98.56 140 VAL B N 1
ATOM 2280 C CA . VAL B 1 140 ? 21.547 6.242 -8.516 1 98.56 140 VAL B CA 1
ATOM 2281 C C . VAL B 1 140 ? 21.844 6.902 -9.859 1 98.56 140 VAL B C 1
ATOM 2283 O O . VAL B 1 140 ? 22.828 6.586 -10.516 1 98.56 140 VAL B O 1
ATOM 2286 N N . ARG B 1 141 ? 20.969 7.719 -10.297 1 98.62 141 ARG B N 1
ATOM 2287 C CA . ARG B 1 141 ? 21.062 8.398 -11.586 1 98.62 141 ARG B CA 1
ATOM 2288 C C . ARG B 1 141 ? 20.062 9.547 -11.68 1 98.62 141 ARG B C 1
ATOM 2290 O O . ARG B 1 141 ? 19.219 9.711 -10.789 1 98.62 141 ARG B O 1
ATOM 2297 N N . GLU B 1 142 ? 20.188 10.32 -12.773 1 98.75 142 GLU B N 1
ATOM 2298 C CA . GLU B 1 142 ? 19.172 11.32 -13.094 1 98.75 142 GLU B CA 1
ATOM 2299 C C . GLU B 1 142 ? 17.938 10.688 -13.742 1 98.75 142 GLU B C 1
ATOM 2301 O O . GLU B 1 142 ? 18.062 9.648 -14.406 1 98.75 142 GLU B O 1
ATOM 2306 N N . LEU B 1 143 ? 16.891 11.32 -13.57 1 98.81 143 LEU B N 1
ATOM 2307 C CA . LEU B 1 143 ? 15.68 10.852 -14.242 1 98.81 143 LEU B CA 1
ATOM 2308 C C . LEU B 1 143 ? 15.641 11.32 -15.695 1 98.81 143 LEU B C 1
ATOM 2310 O O . LEU B 1 143 ? 16.156 12.391 -16.016 1 98.81 143 LEU B O 1
ATOM 2314 N N . THR B 1 144 ? 15.062 10.523 -16.5 1 98.62 144 THR B N 1
ATOM 2315 C CA . THR B 1 144 ? 14.766 10.945 -17.859 1 98.62 144 THR B CA 1
ATOM 2316 C C . THR B 1 144 ? 13.562 11.883 -17.891 1 98.62 144 THR B C 1
ATOM 2318 O O . THR B 1 144 ? 12.812 11.977 -16.922 1 98.62 144 THR B O 1
ATOM 2321 N N . LYS B 1 145 ? 13.383 12.625 -19 1 98.25 145 LYS B N 1
ATOM 2322 C CA . LYS B 1 145 ? 12.219 13.484 -19.156 1 98.25 145 LYS B CA 1
ATOM 2323 C C . LYS B 1 145 ? 10.922 12.68 -19.094 1 98.25 145 LYS B C 1
ATOM 2325 O O . LYS B 1 145 ? 9.922 13.148 -18.562 1 98.25 145 LYS B O 1
ATOM 2330 N N . GLU B 1 146 ? 10.977 11.531 -19.672 1 98.5 146 GLU B N 1
ATOM 2331 C CA . GLU B 1 146 ? 9.805 10.656 -19.672 1 98.5 146 GLU B CA 1
ATOM 2332 C C . GLU B 1 146 ? 9.422 10.242 -18.25 1 98.5 146 GLU B C 1
ATOM 2334 O O . GLU B 1 146 ? 8.242 10.211 -17.906 1 98.5 146 GLU B O 1
ATOM 2339 N N . GLU B 1 147 ? 10.375 9.883 -17.469 1 98.38 147 GLU B N 1
ATOM 2340 C CA . GLU B 1 147 ? 10.125 9.516 -16.078 1 98.38 147 GLU B CA 1
ATOM 2341 C C . GLU B 1 147 ? 9.523 10.672 -15.297 1 98.38 147 GLU B C 1
ATOM 2343 O O . GLU B 1 147 ? 8.617 10.477 -14.484 1 98.38 147 GLU B O 1
ATOM 2348 N N . ILE B 1 148 ? 10.016 11.789 -15.516 1 98.62 148 ILE B N 1
ATOM 2349 C CA . ILE B 1 148 ? 9.5 12.977 -14.836 1 98.62 148 ILE B CA 1
ATOM 2350 C C . ILE B 1 148 ? 8.047 13.211 -15.234 1 98.62 148 ILE B C 1
ATOM 2352 O O . ILE B 1 148 ? 7.207 13.5 -14.383 1 98.62 148 ILE B O 1
ATOM 2356 N N . GLU B 1 149 ? 7.793 13.086 -16.484 1 98.38 149 GLU B N 1
ATOM 2357 C CA . GLU B 1 149 ? 6.422 13.219 -16.969 1 98.38 149 GLU B CA 1
ATOM 2358 C C . GLU B 1 149 ? 5.516 12.156 -16.359 1 98.38 149 GLU B C 1
ATOM 2360 O O . GLU B 1 149 ? 4.348 12.414 -16.062 1 98.38 149 GLU B O 1
ATOM 2365 N N . HIS B 1 150 ? 6.012 11.008 -16.203 1 98.19 150 HIS B N 1
ATOM 2366 C CA . HIS B 1 150 ? 5.246 9.891 -15.648 1 98.19 150 HIS B CA 1
ATOM 2367 C C . HIS B 1 150 ? 4.836 10.172 -14.203 1 98.19 150 HIS B C 1
ATOM 2369 O O . HIS B 1 150 ? 3.77 9.734 -13.766 1 98.19 150 HIS B O 1
ATOM 2375 N N . ILE B 1 151 ? 5.668 10.836 -13.445 1 98.62 151 ILE B N 1
ATOM 2376 C CA . ILE B 1 151 ? 5.309 11.203 -12.086 1 98.62 151 ILE B CA 1
ATOM 2377 C C . ILE B 1 151 ? 4.02 12.023 -12.094 1 98.62 151 ILE B C 1
ATOM 2379 O O . ILE B 1 151 ? 3.086 11.734 -11.336 1 98.62 151 ILE B O 1
ATOM 2383 N N . LYS B 1 152 ? 4 12.977 -12.945 1 97.88 152 LYS B N 1
ATOM 2384 C CA . LYS B 1 152 ? 2.83 13.844 -13.055 1 97.88 152 LYS B CA 1
ATOM 2385 C C . LYS B 1 152 ? 1.597 13.047 -13.477 1 97.88 152 LYS B C 1
ATOM 2387 O O . LYS B 1 152 ? 0.515 13.227 -12.914 1 97.88 152 LYS B O 1
ATOM 2392 N N . LYS B 1 153 ? 1.768 12.25 -14.469 1 98 153 LYS B N 1
ATOM 2393 C CA . LYS B 1 153 ? 0.662 11.43 -14.961 1 98 153 LYS B CA 1
ATOM 2394 C C . LYS B 1 153 ? 0.107 10.539 -13.859 1 98 153 LYS B C 1
ATOM 2396 O O . LYS B 1 153 ? -1.105 10.336 -13.766 1 98 153 LYS B O 1
ATOM 2401 N N . SER B 1 154 ? 0.995 9.969 -13.039 1 97.88 154 SER B N 1
ATOM 2402 C CA . SER B 1 154 ? 0.572 9.125 -11.93 1 97.88 154 SER B CA 1
ATOM 2403 C C . SER B 1 154 ? -0.323 9.891 -10.961 1 97.88 154 SER B C 1
ATOM 2405 O O . SER B 1 154 ? -1.355 9.375 -10.523 1 97.88 154 SER B O 1
ATOM 2407 N N . ALA B 1 155 ? 0.051 11.039 -10.617 1 98.69 155 ALA B N 1
ATOM 2408 C CA . ALA B 1 155 ? -0.75 11.883 -9.734 1 98.69 155 ALA B CA 1
ATOM 2409 C C . ALA B 1 155 ? -2.111 12.188 -10.352 1 98.69 155 ALA B C 1
ATOM 2411 O O . ALA B 1 155 ? -3.137 12.141 -9.672 1 98.69 155 ALA B O 1
ATOM 2412 N N . GLU B 1 156 ? -2.098 12.469 -11.625 1 98.5 156 GLU B N 1
ATOM 2413 C CA . GLU B 1 156 ? -3.346 12.773 -12.32 1 98.5 156 GLU B CA 1
ATOM 2414 C C . GLU B 1 156 ? -4.281 11.57 -12.328 1 98.5 156 GLU B C 1
ATOM 2416 O O . GLU B 1 156 ? -5.496 11.719 -12.164 1 98.5 156 GLU B O 1
ATOM 2421 N N . ILE B 1 157 ? -3.74 10.453 -12.594 1 98.38 157 ILE B N 1
ATOM 2422 C CA . ILE B 1 157 ? -4.52 9.219 -12.578 1 98.38 157 ILE B CA 1
ATOM 2423 C C . ILE B 1 157 ? -5.195 9.047 -11.227 1 98.38 157 ILE B C 1
ATOM 2425 O O . ILE B 1 157 ? -6.375 8.695 -11.148 1 98.38 157 ILE B O 1
ATOM 2429 N N . TYR B 1 158 ? -4.492 9.297 -10.133 1 98.62 158 TYR B N 1
ATOM 2430 C CA . TYR B 1 158 ? -5.039 9.109 -8.797 1 98.62 158 TYR B CA 1
ATOM 2431 C C . TYR B 1 158 ? -6.059 10.195 -8.469 1 98.62 158 TYR B C 1
ATOM 2433 O O . TYR B 1 158 ? -6.969 9.977 -7.664 1 98.62 158 TYR B O 1
ATOM 2441 N N . VAL B 1 159 ? -5.953 11.367 -9.047 1 98.81 159 VAL B N 1
ATOM 2442 C CA . VAL B 1 159 ? -7.012 12.359 -8.914 1 98.81 159 VAL B CA 1
ATOM 2443 C C . VAL B 1 159 ? -8.312 11.812 -9.5 1 98.81 159 VAL B C 1
ATOM 2445 O O . VAL B 1 159 ? -9.359 11.859 -8.852 1 98.81 159 VAL B O 1
ATOM 2448 N N . GLN B 1 160 ? -8.156 11.289 -10.672 1 98.25 160 GLN B N 1
ATOM 2449 C CA . GLN B 1 160 ? -9.336 10.719 -11.32 1 98.25 160 GLN B CA 1
ATOM 2450 C C . GLN B 1 160 ? -9.875 9.531 -10.523 1 98.25 160 GLN B C 1
ATOM 2452 O O . GLN B 1 160 ? -11.094 9.398 -10.352 1 98.25 160 GLN B O 1
ATOM 2457 N N . MET B 1 161 ? -9.008 8.641 -10.086 1 98 161 MET B N 1
ATOM 2458 C CA . MET B 1 161 ? -9.406 7.492 -9.281 1 98 161 MET B CA 1
ATOM 2459 C C . MET B 1 161 ? -10.141 7.945 -8.023 1 98 161 MET B C 1
ATOM 2461 O O . MET B 1 161 ? -11.148 7.352 -7.637 1 98 161 MET B O 1
ATOM 2465 N N . GLY B 1 162 ? -9.57 8.992 -7.348 1 98.31 162 GLY B N 1
ATOM 2466 C CA . GLY B 1 162 ? -10.234 9.547 -6.18 1 98.31 162 GLY B CA 1
ATOM 2467 C C . GLY B 1 162 ? -11.641 10.031 -6.461 1 98.31 162 GLY B C 1
ATOM 2468 O O . GLY B 1 162 ? -12.555 9.789 -5.676 1 98.31 162 GLY B O 1
ATOM 2469 N N . MET B 1 163 ? -11.805 10.719 -7.562 1 97.75 163 MET B N 1
ATOM 2470 C CA . MET B 1 163 ? -13.125 11.195 -7.961 1 97.75 163 MET B CA 1
ATOM 2471 C C . MET B 1 163 ? -14.094 10.031 -8.156 1 97.75 163 MET B C 1
ATOM 2473 O O . MET B 1 163 ? -15.242 10.094 -7.719 1 97.75 163 MET B O 1
ATOM 2477 N N . ASP B 1 164 ? -13.648 8.984 -8.773 1 97.44 164 ASP B N 1
ATOM 2478 C CA . ASP B 1 164 ? -14.469 7.809 -9.031 1 97.44 164 ASP B CA 1
ATOM 2479 C C . ASP B 1 164 ? -14.883 7.133 -7.727 1 97.44 164 ASP B C 1
ATOM 2481 O O . ASP B 1 164 ? -16.016 6.664 -7.594 1 97.44 164 ASP B O 1
ATOM 2485 N N . HIS B 1 165 ? -13.984 7.027 -6.801 1 97.25 165 HIS B N 1
ATOM 2486 C CA . HIS B 1 165 ? -14.297 6.426 -5.512 1 97.25 165 HIS B CA 1
ATOM 2487 C C . HIS B 1 165 ? -15.281 7.285 -4.723 1 97.25 165 HIS B C 1
ATOM 2489 O O . HIS B 1 165 ? -16.094 6.762 -3.963 1 97.25 165 HIS B O 1
ATOM 2495 N N . LYS B 1 166 ? -15.078 8.562 -4.914 1 93.88 166 LYS B N 1
ATOM 2496 C CA . LYS B 1 166 ? -15.953 9.5 -4.223 1 93.88 166 LYS B CA 1
ATOM 2497 C C . LYS B 1 166 ? -17.391 9.383 -4.719 1 93.88 166 LYS B C 1
ATOM 2499 O O . LYS B 1 166 ? -18.328 9.492 -3.932 1 93.88 166 LYS B O 1
ATOM 2504 N N . GLN B 1 167 ? -17.641 9.133 -5.891 1 88.94 167 GLN B N 1
ATOM 2505 C CA . GLN B 1 167 ? -18.953 9.055 -6.516 1 88.94 167 GLN B CA 1
ATOM 2506 C C . GLN B 1 167 ? -19.578 7.676 -6.312 1 88.94 167 GLN B C 1
ATOM 2508 O O . GLN B 1 167 ? -20.797 7.527 -6.371 1 88.94 167 GLN B O 1
ATOM 2513 N N . GLY B 1 168 ? -18.938 6.609 -6.023 1 78.5 168 GLY B N 1
ATOM 2514 C CA . GLY B 1 168 ? -19.453 5.266 -5.805 1 78.5 168 GLY B CA 1
ATOM 2515 C C . GLY B 1 168 ? -19.578 4.457 -7.086 1 78.5 168 GLY B C 1
ATOM 2516 O O . GLY B 1 168 ? -20.031 3.312 -7.059 1 78.5 168 GLY B O 1
#